Protein AF-A0A814UVE7-F1 (afdb_monomer)

pLDDT: mean 80.1, std 17.85, range [32.81, 98.0]

Solvent-accessible surface area (backbone atoms only — not comparable to full-atom values): 11957 Å² total; per-residue (Å²): 136,82,82,81,73,76,82,81,79,80,80,71,70,73,51,53,97,87,56,64,43,85,46,36,70,48,76,41,90,47,83,39,37,65,68,56,47,55,26,56,48,53,26,26,67,50,26,28,33,42,34,34,66,22,44,36,59,70,92,60,60,70,93,71,64,68,76,42,81,32,68,49,24,29,34,41,33,42,23,32,80,47,89,66,40,51,70,57,51,51,55,54,63,60,25,37,58,43,57,35,28,34,43,36,42,37,34,61,48,89,52,65,64,73,72,36,42,65,61,50,50,51,46,34,67,74,61,36,71,56,51,77,43,56,38,39,36,40,39,46,77,61,82,81,57,95,83,61,76,82,81,72,74,68,62,76,51,48,66,36,72,68,31,58,74,66,37,38,42,77,46,79,46,81,52,102,55,33,44,36,42,31,33,35,63,72,69,90,72,85,74,78,80,79,80,81,80,80,79,83,79,90,130

Mean predicted aligned error: 10.33 Å

Radius of gyration: 21.14 Å; Cα contacts (8 Å, |Δi|>4): 333; chains: 1; bounding box: 37×67×74 Å

Structure (mmCIF, N/CA/C/O backbone):
data_AF-A0A814UVE7-F1
#
_entry.id   AF-A0A814UVE7-F1
#
loop_
_atom_site.group_PDB
_atom_site.id
_atom_site.type_symbol
_atom_site.label_atom_id
_atom_site.label_alt_id
_atom_site.label_comp_id
_atom_site.label_asym_id
_atom_site.label_entity_id
_atom_site.label_seq_id
_atom_site.pdbx_PDB_ins_code
_atom_site.Cartn_x
_atom_site.Cartn_y
_atom_site.Cartn_z
_atom_site.occupancy
_atom_site.B_iso_or_equiv
_atom_site.auth_seq_id
_atom_site.auth_comp_id
_atom_site.auth_asym_id
_atom_site.auth_atom_id
_atom_site.pdbx_PDB_model_num
ATOM 1 N N . MET A 1 1 ? -15.591 36.180 -18.358 1.00 37.69 1 MET A N 1
ATOM 2 C CA . MET A 1 1 ? -16.479 35.931 -17.205 1.00 37.69 1 MET A CA 1
ATOM 3 C C . MET A 1 1 ? -15.821 34.829 -16.408 1.00 37.69 1 MET A C 1
ATOM 5 O O . MET A 1 1 ? -16.004 33.667 -16.730 1.00 37.69 1 MET A O 1
ATOM 9 N N . GLU A 1 2 ? -14.948 35.208 -15.481 1.00 40.56 2 GLU A N 1
ATOM 10 C CA . GLU A 1 2 ? -14.349 34.272 -14.531 1.00 40.56 2 GLU A CA 1
ATOM 11 C C . GLU A 1 2 ? -15.413 33.966 -13.477 1.00 40.56 2 GLU A C 1
ATOM 13 O O . GLU A 1 2 ? -15.909 34.871 -12.802 1.00 40.56 2 GLU A O 1
ATOM 18 N N . SER A 1 3 ? -15.845 32.709 -13.407 1.00 45.69 3 SER A N 1
ATOM 19 C CA . SER A 1 3 ? -16.664 32.225 -12.305 1.00 45.69 3 SER A CA 1
ATOM 20 C C . SER A 1 3 ? -15.791 32.213 -11.054 1.00 45.69 3 SER A C 1
ATOM 22 O O . SER A 1 3 ? -14.974 31.315 -10.863 1.00 45.69 3 SER A O 1
ATOM 24 N N . ASN A 1 4 ? -15.956 33.231 -10.211 1.00 45.19 4 ASN A N 1
ATOM 25 C CA . ASN A 1 4 ? -15.512 33.201 -8.823 1.00 45.19 4 ASN A CA 1
ATOM 26 C C . ASN A 1 4 ? -16.395 32.206 -8.060 1.00 45.19 4 ASN A C 1
ATOM 28 O O . ASN A 1 4 ? -17.280 32.611 -7.304 1.00 45.19 4 ASN A O 1
ATOM 32 N N . ASP A 1 5 ? -16.186 30.910 -8.286 1.00 48.69 5 ASP A N 1
ATOM 33 C CA . ASP A 1 5 ? -16.661 29.897 -7.354 1.00 48.69 5 ASP A CA 1
ATOM 34 C C . ASP A 1 5 ? -15.823 30.049 -6.087 1.00 48.69 5 ASP A C 1
ATOM 36 O O . ASP A 1 5 ? -14.651 29.681 -6.018 1.00 48.69 5 ASP A O 1
ATOM 40 N N . VAL A 1 6 ? -16.422 30.703 -5.094 1.00 48.44 6 VAL A N 1
ATOM 41 C CA . VAL A 1 6 ? -15.901 30.733 -3.734 1.00 48.44 6 VAL A CA 1
ATOM 42 C C . VAL A 1 6 ? -15.936 29.292 -3.246 1.00 48.44 6 VAL A C 1
ATOM 44 O O . VAL A 1 6 ? -17.010 28.755 -2.985 1.00 48.44 6 VAL A O 1
ATOM 47 N N . ASP A 1 7 ? -14.769 28.663 -3.167 1.00 54.75 7 ASP A N 1
ATOM 48 C CA . ASP A 1 7 ? -14.615 27.316 -2.629 1.00 54.75 7 ASP A CA 1
ATOM 49 C C . ASP A 1 7 ? -14.961 27.356 -1.130 1.00 54.75 7 ASP A C 1
ATOM 51 O O . ASP A 1 7 ? -14.166 27.784 -0.286 1.00 54.75 7 ASP A O 1
ATOM 55 N N . ILE A 1 8 ? -16.215 27.033 -0.797 1.00 55.66 8 ILE A N 1
ATOM 56 C CA . ILE A 1 8 ? -16.697 26.992 0.586 1.00 55.66 8 ILE A CA 1
ATOM 57 C C . ILE A 1 8 ? -16.114 25.732 1.221 1.00 55.66 8 ILE A C 1
ATOM 5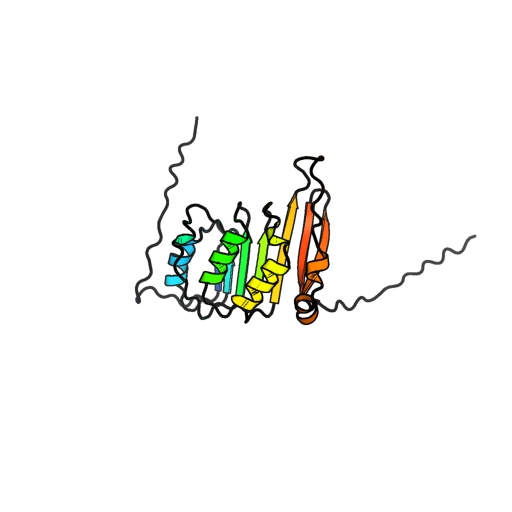9 O O . ILE A 1 8 ? -16.693 24.648 1.152 1.00 55.66 8 ILE A O 1
ATOM 63 N N . THR A 1 9 ? -14.962 25.882 1.867 1.00 56.94 9 THR A N 1
ATOM 64 C CA . THR A 1 9 ? -14.334 24.806 2.631 1.00 56.94 9 THR A CA 1
ATOM 65 C C . THR A 1 9 ? -15.084 24.600 3.948 1.00 56.94 9 THR A C 1
ATOM 67 O O . THR A 1 9 ? -14.976 25.372 4.903 1.00 56.94 9 THR A O 1
ATOM 70 N N . ILE A 1 10 ? -15.899 23.546 4.005 1.00 59.09 10 ILE A N 1
ATOM 71 C CA . ILE A 1 10 ? -16.562 23.117 5.240 1.00 59.09 10 ILE A CA 1
ATOM 72 C C . ILE A 1 10 ? -15.572 22.248 6.014 1.00 59.09 10 ILE A C 1
ATOM 74 O O . ILE A 1 10 ? -15.317 21.105 5.650 1.00 59.09 10 ILE A O 1
ATOM 78 N N . THR A 1 11 ? -15.019 22.777 7.104 1.00 66.12 11 THR A N 1
ATOM 79 C CA . THR A 1 11 ? -14.162 21.992 7.999 1.00 66.12 11 THR A CA 1
ATOM 80 C C . THR A 1 11 ? -15.013 21.098 8.896 1.00 66.12 11 THR A C 1
ATOM 82 O O . THR A 1 11 ? -15.910 21.559 9.607 1.00 66.12 11 THR A O 1
ATOM 85 N N . LEU A 1 12 ? -14.739 19.793 8.868 1.00 67.31 12 LEU A N 1
ATOM 86 C CA . LEU A 1 12 ? -15.393 18.841 9.760 1.00 67.31 12 LEU A CA 1
ATOM 87 C C . LEU A 1 12 ? -14.853 19.019 11.192 1.00 67.31 12 LEU A C 1
ATOM 89 O O . LEU A 1 12 ? -13.635 18.986 11.391 1.00 67.31 12 LEU A O 1
ATOM 93 N N . PRO A 1 13 ? -15.721 19.194 12.207 1.00 74.00 13 PRO A N 1
ATOM 94 C CA . PRO A 1 13 ? -15.275 19.232 13.593 1.00 74.00 13 PRO A CA 1
ATOM 95 C C . PRO A 1 13 ? -14.701 17.872 14.020 1.00 74.00 13 PRO A C 1
ATOM 97 O O . PRO A 1 13 ? -14.943 16.850 13.389 1.00 74.00 13 PRO A O 1
ATOM 100 N N . ILE A 1 14 ? -13.933 17.848 15.110 1.00 75.44 14 ILE A N 1
ATOM 101 C CA . ILE A 1 14 ? -13.440 16.597 15.703 1.00 75.44 14 ILE A CA 1
ATOM 102 C C . ILE A 1 14 ? -14.550 15.977 16.559 1.00 75.44 14 ILE A C 1
ATOM 104 O O . ILE A 1 14 ? -15.238 16.683 17.304 1.00 75.44 14 ILE A O 1
ATOM 108 N N . ALA A 1 15 ? -14.704 14.654 16.482 1.00 75.56 15 ALA A N 1
ATOM 109 C CA . ALA A 1 15 ? -15.707 13.923 17.240 1.00 75.56 15 ALA A CA 1
ATOM 110 C C . ALA A 1 15 ? -15.528 14.084 18.754 1.00 75.56 15 ALA A C 1
ATOM 112 O O . ALA A 1 15 ? -14.434 13.940 19.303 1.00 75.56 15 ALA A O 1
ATOM 113 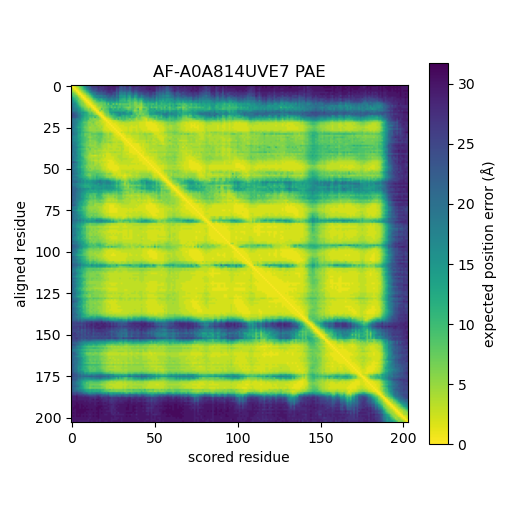N N . THR A 1 16 ? -16.641 14.295 19.453 1.00 73.56 16 THR A N 1
ATOM 114 C CA . THR A 1 16 ? -16.710 14.084 20.905 1.00 73.56 16 THR A CA 1
ATOM 115 C C . THR A 1 16 ? -17.085 12.630 21.206 1.00 73.56 16 THR A C 1
ATOM 117 O O . THR A 1 16 ? -17.664 11.946 20.362 1.00 73.56 16 THR A O 1
ATOM 120 N N . ASN A 1 17 ? -16.855 12.154 22.438 1.00 69.25 17 ASN A N 1
ATOM 121 C CA . ASN A 1 17 ? -17.169 10.772 22.856 1.00 69.25 17 ASN A CA 1
ATOM 122 C C . ASN A 1 17 ? -18.641 10.349 22.634 1.00 69.25 17 ASN A C 1
ATOM 124 O O . ASN A 1 17 ? -18.961 9.170 22.742 1.00 69.25 17 ASN A O 1
ATOM 128 N N . LYS A 1 18 ? -19.544 11.296 22.348 1.00 69.38 18 LYS A N 1
ATOM 129 C CA . LYS A 1 18 ? -20.970 11.057 22.076 1.00 69.38 18 LYS A CA 1
ATOM 130 C C . LYS A 1 18 ? -21.299 10.831 20.594 1.00 69.38 18 LYS A C 1
ATOM 132 O O . LYS A 1 18 ? -22.442 10.520 20.288 1.00 69.38 18 LYS A O 1
ATOM 137 N N . GLN A 1 19 ? -20.341 11.017 19.686 1.00 73.62 19 GLN A N 1
ATOM 138 C CA . GLN A 1 19 ? -20.558 10.994 18.230 1.00 73.62 19 GLN A CA 1
ATOM 139 C C . GLN A 1 19 ? -19.844 9.823 17.542 1.00 73.62 19 GLN A C 1
ATOM 141 O O . GLN A 1 19 ? -19.664 9.821 16.329 1.00 73.62 19 GLN A O 1
ATOM 146 N N . ILE A 1 20 ? -19.420 8.827 18.317 1.00 81.69 20 ILE A N 1
ATOM 147 C CA . ILE A 1 20 ? -18.727 7.653 17.798 1.00 81.69 20 ILE A CA 1
ATOM 148 C C . ILE A 1 20 ? -19.703 6.790 16.995 1.00 81.69 20 ILE A C 1
ATOM 150 O O . ILE A 1 20 ? -20.802 6.477 17.451 1.00 81.69 20 ILE A O 1
ATOM 154 N N . THR A 1 21 ? -19.270 6.377 15.810 1.00 81.31 21 THR A N 1
ATOM 155 C CA . THR A 1 21 ? -20.002 5.460 14.936 1.00 81.31 21 THR A CA 1
ATOM 156 C C . THR A 1 21 ? -19.412 4.050 15.010 1.00 81.31 21 THR A C 1
ATOM 158 O O . THR A 1 21 ? -18.247 3.863 15.364 1.00 81.31 21 THR A O 1
ATOM 161 N N . PHE A 1 22 ? -20.203 3.050 14.621 1.00 88.88 22 PHE A N 1
ATOM 162 C CA . PHE A 1 22 ? -19.776 1.649 14.490 1.00 88.88 22 PHE A CA 1
ATOM 163 C C . PHE A 1 22 ? -19.369 1.298 13.050 1.00 88.88 22 PHE A C 1
ATOM 165 O O . PHE A 1 22 ? -19.488 0.153 12.625 1.00 88.88 22 PHE A O 1
ATOM 172 N N . ILE A 1 23 ? -18.946 2.293 12.265 1.00 91.62 23 ILE A N 1
ATOM 173 C CA . ILE A 1 23 ? -18.537 2.074 10.877 1.00 91.62 23 ILE A CA 1
ATOM 174 C C . ILE A 1 23 ? -17.212 1.311 10.871 1.00 91.62 23 ILE A C 1
ATOM 176 O O . ILE A 1 23 ? -16.181 1.815 11.311 1.00 91.62 23 ILE A O 1
ATOM 180 N N . GLU A 1 24 ? -17.251 0.101 10.328 1.00 95.06 24 GLU A N 1
ATOM 181 C CA . GLU A 1 24 ? -16.075 -0.751 10.137 1.00 95.06 24 GLU A CA 1
ATOM 182 C C . GLU A 1 24 ? -15.504 -0.645 8.713 1.00 95.06 24 GLU A C 1
ATOM 184 O O . GLU A 1 24 ? -14.330 -0.939 8.481 1.00 95.06 24 GLU A O 1
ATOM 189 N N . HIS A 1 25 ? -16.322 -0.210 7.752 1.00 95.81 25 HIS A N 1
ATOM 190 C CA . HIS A 1 25 ? -15.981 -0.121 6.336 1.00 95.81 25 HIS A CA 1
ATOM 191 C C . HIS A 1 25 ? -16.360 1.257 5.800 1.00 95.81 25 HIS A C 1
ATOM 193 O O . HIS A 1 25 ? -17.539 1.607 5.786 1.00 95.81 25 HIS A O 1
ATOM 199 N N . LEU A 1 26 ? -15.373 2.014 5.327 1.00 93.56 26 LEU A N 1
ATOM 200 C CA . LEU A 1 26 ? -15.581 3.343 4.761 1.00 93.56 26 LEU A CA 1
ATOM 201 C C . LEU A 1 26 ? -14.985 3.420 3.357 1.00 93.56 26 LEU A C 1
ATOM 203 O O . LEU A 1 26 ? -13.821 3.080 3.137 1.00 93.56 26 LEU A O 1
ATOM 207 N N . ILE A 1 27 ? -15.799 3.881 2.413 1.00 94.00 27 ILE A N 1
ATOM 208 C CA . ILE A 1 27 ? -15.382 4.205 1.051 1.00 94.00 27 ILE A CA 1
ATOM 209 C C . ILE A 1 27 ? -15.653 5.690 0.853 1.00 94.00 27 ILE A C 1
ATOM 211 O O . ILE A 1 27 ? -16.778 6.141 1.052 1.00 94.00 27 ILE A O 1
ATOM 215 N N . ILE A 1 28 ? -14.619 6.426 0.468 1.00 90.94 28 ILE A N 1
ATOM 216 C CA . ILE A 1 28 ? -14.683 7.852 0.178 1.00 90.94 28 ILE A CA 1
ATOM 217 C C . ILE A 1 28 ? -14.518 8.009 -1.332 1.00 90.94 28 ILE A C 1
ATOM 219 O O . ILE A 1 28 ? -13.429 7.801 -1.877 1.00 90.94 28 ILE A O 1
ATOM 223 N N . ASP A 1 29 ? -15.634 8.317 -1.994 1.00 89.44 29 ASP A N 1
ATOM 224 C CA . ASP A 1 29 ? -15.746 8.512 -3.445 1.00 89.44 29 ASP A CA 1
ATOM 225 C C . ASP A 1 29 ? -15.762 9.996 -3.828 1.00 89.44 29 ASP A C 1
ATOM 227 O O . ASP A 1 29 ? -16.599 10.479 -4.583 1.00 89.44 29 ASP A O 1
ATOM 231 N N . HIS A 1 30 ? -14.863 10.754 -3.215 1.00 84.12 30 HIS A N 1
ATOM 232 C CA . HIS A 1 30 ? -14.589 12.139 -3.562 1.00 84.12 30 HIS A CA 1
ATOM 233 C C . HIS A 1 30 ? -13.112 12.437 -3.276 1.00 84.12 30 HIS A C 1
ATOM 235 O O . HIS A 1 30 ? -12.482 11.697 -2.508 1.00 84.12 30 HIS A O 1
ATOM 241 N N . PRO A 1 31 ? -12.539 13.508 -3.856 1.00 84.06 31 PRO A N 1
ATOM 242 C CA . PRO A 1 31 ? -11.255 14.032 -3.411 1.00 84.06 31 PRO A CA 1
ATOM 243 C C . PRO A 1 31 ? -11.282 14.247 -1.898 1.00 84.06 31 PRO A C 1
ATOM 245 O O . PRO A 1 31 ? -12.175 14.917 -1.393 1.00 84.06 31 PRO A O 1
ATOM 248 N N . CYS A 1 32 ? -10.365 13.612 -1.179 1.00 84.75 32 CYS A N 1
ATOM 249 C CA . CYS A 1 32 ? -10.242 13.725 0.268 1.00 84.75 32 CYS A CA 1
ATOM 250 C C . CYS A 1 32 ? -8.836 14.208 0.583 1.00 84.75 32 CYS A C 1
ATOM 252 O O . CYS A 1 32 ? -7.854 13.586 0.155 1.00 84.75 32 CYS A O 1
ATOM 254 N N . ALA A 1 33 ? -8.739 15.306 1.319 1.00 83.00 33 ALA A N 1
ATOM 255 C CA . ALA A 1 33 ? -7.459 15.775 1.818 1.00 83.00 33 ALA A CA 1
ATOM 256 C C . ALA A 1 33 ? -7.054 14.985 3.077 1.00 83.00 33 ALA A C 1
ATOM 258 O O . ALA A 1 33 ? -7.887 14.402 3.781 1.00 83.00 33 ALA A O 1
ATOM 259 N N . ILE A 1 34 ? -5.748 14.901 3.352 1.00 79.69 34 ILE A N 1
ATOM 260 C CA . ILE A 1 34 ? -5.238 14.134 4.504 1.00 79.69 34 ILE A CA 1
ATOM 261 C C . ILE A 1 34 ? -5.743 14.720 5.834 1.00 79.69 34 ILE A C 1
ATOM 263 O O . ILE A 1 34 ? -5.954 13.972 6.785 1.00 79.69 34 ILE A O 1
ATOM 267 N N . ASP A 1 35 ? -5.950 16.033 5.926 1.00 77.06 35 ASP A N 1
ATOM 268 C CA . ASP A 1 35 ? -6.498 16.702 7.111 1.00 77.06 35 ASP A CA 1
ATOM 269 C C . ASP A 1 35 ? -7.962 16.308 7.384 1.00 77.06 35 ASP A C 1
ATOM 271 O O . ASP A 1 35 ? -8.319 16.016 8.528 1.00 77.06 35 ASP A O 1
ATOM 275 N N . GLU A 1 36 ? -8.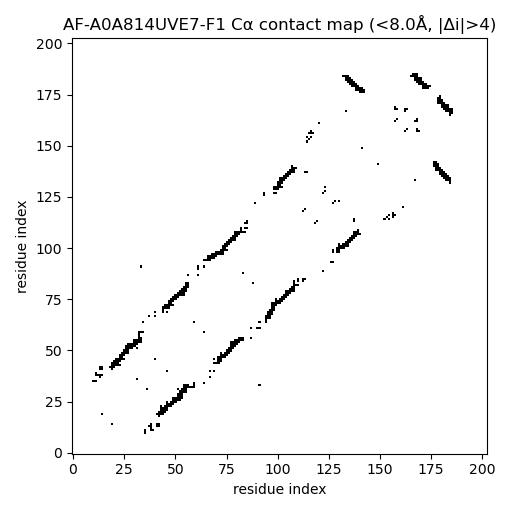787 16.182 6.345 1.00 80.50 36 GLU A N 1
ATOM 276 C CA . GLU A 1 36 ? -10.169 15.687 6.451 1.00 80.50 36 GLU A CA 1
ATOM 277 C C . GLU A 1 36 ? -10.225 14.254 6.994 1.00 80.50 36 GLU A C 1
ATOM 279 O O . GLU A 1 36 ? -11.136 13.898 7.753 1.00 80.50 36 GLU A O 1
ATOM 284 N N . LEU A 1 37 ? -9.211 13.436 6.687 1.00 80.75 37 LEU A N 1
ATOM 285 C CA . LEU A 1 37 ? -9.120 12.089 7.235 1.00 80.75 37 LEU A CA 1
ATOM 286 C C . LEU A 1 37 ? -9.029 12.091 8.765 1.00 80.75 37 LEU A C 1
ATOM 288 O O . LEU A 1 37 ? -9.618 11.223 9.414 1.00 80.75 37 LEU A O 1
ATOM 292 N N . PHE A 1 38 ? -8.328 13.053 9.367 1.00 78.25 38 PHE A N 1
ATOM 293 C CA . PHE A 1 38 ? -8.259 13.153 10.828 1.00 78.25 38 PHE A CA 1
ATOM 294 C C . PHE A 1 38 ? -9.639 13.340 11.444 1.00 78.25 38 PHE A C 1
ATOM 296 O O . PHE A 1 38 ? -9.974 12.681 12.431 1.00 78.25 38 PHE A O 1
ATOM 303 N N . ALA A 1 39 ? -10.447 14.217 10.849 1.00 80.44 39 ALA A N 1
ATOM 304 C CA . ALA A 1 39 ? -11.805 14.433 11.312 1.00 80.44 39 ALA A CA 1
ATOM 305 C C . ALA A 1 39 ? -12.622 13.144 11.159 1.00 80.44 39 ALA A C 1
ATOM 307 O O . ALA A 1 39 ? -13.154 12.643 12.149 1.00 80.44 39 ALA A O 1
ATOM 308 N N . LEU A 1 40 ? -12.634 12.533 9.971 1.00 83.25 40 LEU A N 1
ATOM 309 C CA . LEU A 1 40 ? -13.420 11.324 9.685 1.00 83.25 40 LEU A CA 1
ATOM 310 C C . LEU A 1 40 ? -13.054 10.133 10.582 1.00 83.25 40 LEU A C 1
ATOM 312 O O . LEU A 1 40 ? -13.928 9.419 11.085 1.00 83.25 40 LEU A O 1
ATOM 316 N N . THR A 1 41 ? -11.763 9.933 10.826 1.00 81.94 41 THR A N 1
ATOM 317 C CA . THR A 1 41 ? -11.269 8.830 11.664 1.00 81.94 41 THR A CA 1
ATOM 318 C C . THR A 1 41 ? -11.593 9.026 13.138 1.00 81.94 41 THR A C 1
ATOM 320 O O . THR A 1 41 ? -11.814 8.042 13.844 1.00 81.94 41 THR A O 1
ATOM 323 N N . SER A 1 42 ? -11.735 10.274 13.600 1.00 83.38 42 SER A N 1
ATOM 324 C CA . SER A 1 42 ? -12.186 10.556 14.968 1.00 83.38 42 SER A CA 1
ATOM 325 C C . SER A 1 42 ? -13.615 10.059 15.240 1.00 83.38 42 SER A C 1
ATOM 327 O O . SER A 1 42 ? -13.917 9.640 16.357 1.00 83.38 42 SER A O 1
ATOM 329 N N . TYR A 1 43 ? -14.475 10.019 14.213 1.00 85.50 43 TYR A N 1
ATOM 330 C CA . TYR A 1 43 ? -15.845 9.496 14.302 1.00 85.50 43 TYR A CA 1
ATOM 331 C C . TYR A 1 43 ? -15.936 7.972 14.127 1.00 85.50 43 TYR A C 1
ATOM 333 O O . TYR A 1 43 ? -16.980 7.384 14.420 1.00 85.50 43 TYR A O 1
ATOM 341 N N . THR A 1 44 ? -14.880 7.316 13.638 1.00 89.88 44 THR A N 1
ATOM 342 C CA . THR A 1 44 ? -14.913 5.917 13.166 1.00 89.88 44 THR A CA 1
ATOM 343 C C . THR A 1 44 ? -13.823 5.046 13.825 1.00 89.88 44 THR A C 1
ATOM 345 O O . THR A 1 44 ? -12.998 4.438 13.148 1.00 89.88 44 THR A O 1
ATOM 348 N N . PRO A 1 45 ? -13.789 4.910 15.165 1.00 87.62 45 PRO A N 1
ATOM 349 C CA . PRO A 1 45 ? -12.722 4.177 15.863 1.00 87.62 45 PRO A CA 1
ATOM 350 C C . PRO A 1 45 ? -12.710 2.660 15.590 1.00 87.62 45 PRO A C 1
ATOM 352 O O . PRO A 1 45 ? -11.703 1.990 15.835 1.00 87.62 45 PRO A O 1
ATOM 355 N N . TYR A 1 46 ? -13.812 2.101 15.085 1.00 90.75 46 TYR A N 1
ATOM 356 C CA . TYR A 1 46 ? -13.930 0.688 14.708 1.00 90.75 46 TYR A CA 1
ATOM 357 C C . TYR A 1 46 ? -13.552 0.418 13.249 1.00 90.75 46 TYR A C 1
ATOM 359 O O . TYR A 1 46 ? -13.714 -0.702 12.773 1.00 90.75 46 TYR A O 1
ATOM 367 N N . LEU A 1 47 ? -13.025 1.420 12.538 1.00 93.88 47 LEU A N 1
ATOM 368 C CA . LEU A 1 47 ? -12.719 1.297 11.124 1.00 93.88 47 LEU A CA 1
ATOM 369 C C . LEU A 1 47 ? -11.672 0.208 10.868 1.00 93.88 47 LEU A C 1
ATOM 371 O O . LEU A 1 47 ? -10.527 0.293 11.314 1.00 93.88 47 LEU A O 1
ATOM 375 N N . CYS A 1 48 ? -12.081 -0.803 10.110 1.00 95.88 48 CYS A N 1
ATOM 376 C CA . CYS A 1 48 ? -11.274 -1.948 9.711 1.00 95.88 48 CYS A CA 1
ATOM 377 C C . CYS A 1 48 ? -10.809 -1.841 8.259 1.00 95.88 48 CYS A C 1
ATOM 379 O O . CYS A 1 48 ? -9.717 -2.314 7.918 1.00 95.88 48 CYS A O 1
ATOM 381 N N . ARG A 1 49 ? -11.635 -1.234 7.400 1.00 96.69 49 ARG A N 1
ATOM 382 C CA . ARG A 1 49 ? -11.367 -1.062 5.971 1.00 96.69 49 ARG A CA 1
ATOM 383 C C . ARG A 1 49 ? -11.628 0.366 5.531 1.00 96.69 49 ARG A C 1
ATOM 385 O O . ARG A 1 49 ? -12.722 0.884 5.737 1.00 96.69 49 ARG A O 1
ATOM 392 N N . LEU A 1 50 ? -10.648 0.950 4.858 1.00 94.62 50 LEU A N 1
ATOM 393 C CA . LEU A 1 50 ? -10.727 2.299 4.322 1.00 94.62 50 LEU A CA 1
ATOM 394 C C . LEU A 1 50 ? -10.329 2.297 2.851 1.00 94.62 50 LEU A C 1
ATOM 396 O O . LEU A 1 50 ? -9.298 1.735 2.476 1.00 94.62 50 LEU A O 1
ATOM 400 N N . LYS A 1 51 ? -11.148 2.929 2.017 1.00 95.31 51 LYS A N 1
ATOM 401 C CA . LYS A 1 51 ? -10.868 3.112 0.598 1.00 95.31 51 LYS A CA 1
ATOM 402 C C . LYS A 1 51 ? -11.023 4.574 0.211 1.00 95.31 51 LYS A C 1
ATOM 404 O O . LYS A 1 51 ? -12.105 5.129 0.374 1.00 95.31 51 LYS A O 1
ATOM 409 N N . PHE A 1 52 ? -9.977 5.146 -0.368 1.00 91.94 52 PHE A N 1
ATOM 410 C CA . PHE A 1 52 ? -10.011 6.446 -1.026 1.00 91.94 52 PHE A CA 1
ATOM 411 C C . PHE A 1 52 ? -9.986 6.250 -2.527 1.00 91.94 52 PHE A C 1
AT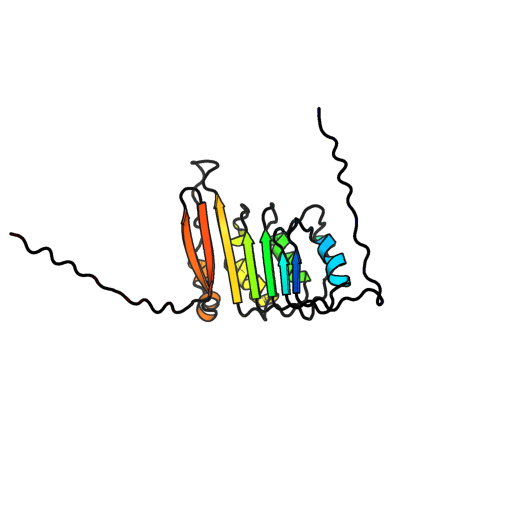OM 413 O O . PHE A 1 52 ? -9.065 5.627 -3.065 1.00 91.94 52 PHE A O 1
ATOM 420 N N . LEU A 1 53 ? -10.980 6.807 -3.204 1.00 88.00 53 LEU A N 1
ATOM 421 C CA . LEU A 1 53 ? -10.969 6.867 -4.658 1.00 88.00 53 LEU A CA 1
ATOM 422 C C . LEU A 1 53 ? -10.182 8.066 -5.177 1.00 88.00 53 LEU A C 1
ATOM 424 O O . LEU A 1 53 ? -9.758 8.017 -6.319 1.00 88.00 53 LEU A O 1
ATOM 428 N N . SER A 1 54 ? -9.909 9.077 -4.351 1.00 86.94 54 SER A N 1
ATOM 429 C CA . SER A 1 54 ? -8.983 10.158 -4.691 1.00 86.94 54 SER A CA 1
ATOM 430 C C . SER A 1 54 ? -8.404 10.781 -3.420 1.00 86.94 54 SER A C 1
ATOM 432 O O . SER A 1 54 ? -9.051 11.614 -2.791 1.00 86.94 54 SER A O 1
ATOM 434 N N . LEU A 1 55 ? -7.190 10.394 -3.030 1.00 85.94 55 LEU A N 1
ATOM 435 C CA . LEU A 1 55 ? -6.472 11.048 -1.931 1.00 85.94 55 LEU A CA 1
ATOM 436 C C . LEU A 1 55 ? -5.613 12.192 -2.483 1.00 85.94 55 LEU A C 1
ATOM 438 O O . LEU A 1 55 ? -4.918 12.013 -3.485 1.00 85.94 55 LEU A O 1
ATOM 442 N N . THR A 1 56 ? -5.648 13.349 -1.824 1.00 81.88 56 THR A N 1
ATOM 443 C CA . THR A 1 56 ? -4.852 14.521 -2.203 1.00 81.88 56 THR A CA 1
ATOM 444 C C . THR A 1 56 ? -4.063 15.076 -1.018 1.00 81.88 56 THR A C 1
ATOM 446 O O . THR A 1 56 ? -4.474 14.968 0.136 1.00 81.88 56 THR A O 1
ATOM 449 N N . ASP A 1 57 ? -2.905 15.662 -1.305 1.00 75.44 57 ASP A N 1
ATOM 450 C CA . ASP A 1 57 ? -2.045 16.373 -0.355 1.00 75.44 57 ASP A CA 1
ATOM 451 C C . ASP A 1 57 ? -2.312 17.887 -0.317 1.00 75.44 57 ASP A C 1
ATOM 453 O O . ASP A 1 57 ? -1.601 18.622 0.374 1.00 75.44 57 ASP A O 1
ATOM 457 N N . ARG A 1 58 ? -3.343 18.369 -1.031 1.00 71.88 58 ARG A N 1
ATOM 458 C CA . ARG A 1 58 ? -3.757 19.780 -1.015 1.00 71.88 58 ARG A CA 1
ATOM 459 C C . ARG A 1 58 ? -3.864 20.294 0.422 1.00 71.88 58 ARG A C 1
ATOM 461 O O . ARG A 1 58 ? -4.553 19.705 1.246 1.00 71.88 58 ARG A O 1
ATOM 468 N N . ASN A 1 59 ? -3.201 21.420 0.690 1.00 63.50 59 ASN A N 1
ATOM 469 C CA . ASN A 1 59 ? -3.213 22.147 1.967 1.00 63.50 59 ASN A CA 1
ATOM 470 C C . ASN A 1 59 ? -2.573 21.424 3.169 1.00 63.50 59 ASN A C 1
ATOM 472 O O . ASN A 1 59 ? -2.651 21.919 4.296 1.00 63.50 59 ASN A O 1
ATOM 476 N N . VAL A 1 60 ? -1.885 20.298 2.963 1.00 66.69 60 VAL A N 1
ATOM 477 C CA . VAL A 1 60 ? -1.285 19.535 4.064 1.00 66.69 60 VAL A CA 1
ATOM 478 C C . VAL A 1 60 ? 0.123 20.048 4.360 1.00 66.69 60 VAL A C 1
ATOM 480 O O . VAL A 1 60 ? 1.061 19.836 3.594 1.00 66.69 60 VAL A O 1
ATOM 483 N N . ASN A 1 61 ? 0.317 20.662 5.530 1.00 71.31 61 ASN A N 1
ATOM 484 C CA . ASN A 1 61 ? 1.662 20.823 6.079 1.00 71.31 61 ASN A CA 1
ATOM 485 C C . ASN A 1 61 ? 2.093 19.496 6.713 1.00 71.31 61 ASN A C 1
ATOM 487 O O . ASN A 1 61 ? 1.778 19.208 7.868 1.00 71.31 61 ASN A O 1
ATOM 491 N N . ILE A 1 62 ? 2.805 18.688 5.932 1.00 67.38 62 ILE A N 1
ATOM 492 C CA . ILE A 1 62 ? 3.186 17.313 6.278 1.00 67.38 62 ILE A CA 1
ATOM 493 C C . ILE A 1 62 ? 3.991 17.241 7.584 1.00 67.38 62 ILE A C 1
ATOM 495 O O . ILE A 1 62 ? 3.851 16.285 8.346 1.00 67.38 62 ILE A O 1
ATOM 499 N N . ASN A 1 63 ? 4.753 18.290 7.904 1.00 68.50 63 ASN A N 1
ATOM 500 C CA . ASN A 1 63 ? 5.520 18.379 9.150 1.00 68.50 63 ASN A CA 1
ATOM 501 C C . ASN A 1 63 ? 4.631 18.466 10.403 1.00 68.50 63 ASN A C 1
ATOM 503 O O . ASN A 1 63 ? 5.098 18.207 11.509 1.00 68.50 63 ASN A O 1
ATOM 507 N N . ASN A 1 64 ? 3.350 18.805 10.234 1.00 71.50 64 ASN A N 1
ATOM 508 C CA . ASN A 1 64 ? 2.377 18.965 11.313 1.00 71.50 64 ASN A CA 1
ATOM 509 C C . ASN A 1 64 ? 1.327 17.843 11.345 1.00 71.50 64 ASN A C 1
ATOM 511 O O . ASN A 1 64 ? 0.382 17.912 12.139 1.00 71.50 64 ASN A O 1
ATOM 515 N N . VAL A 1 65 ? 1.467 16.819 10.498 1.00 71.31 65 VAL A N 1
ATOM 516 C CA . VAL A 1 65 ? 0.560 15.666 10.465 1.00 71.31 65 VAL A CA 1
ATOM 517 C C . VAL A 1 65 ? 0.731 14.894 11.769 1.00 71.31 65 VAL A C 1
ATOM 519 O O . VAL A 1 65 ? 1.766 14.284 12.032 1.00 71.31 65 VAL A O 1
ATOM 522 N N . LYS A 1 66 ? -0.289 14.961 12.627 1.00 76.06 66 LYS A N 1
ATOM 523 C CA . LYS A 1 66 ? -0.308 14.217 13.887 1.00 76.06 66 LYS A CA 1
ATOM 524 C C . LYS A 1 66 ? -0.474 12.716 13.598 1.00 76.06 66 LYS A C 1
ATOM 526 O O . LYS A 1 66 ? -1.030 12.347 12.570 1.00 76.06 66 LYS A O 1
ATOM 531 N N . PRO A 1 67 ? -0.049 11.818 14.493 1.00 82.56 67 PRO A N 1
ATOM 532 C CA . PRO A 1 67 ? -0.383 10.406 14.347 1.00 82.56 67 PRO A CA 1
ATOM 533 C C . PRO A 1 67 ? -1.904 10.190 14.402 1.00 82.56 67 PRO A C 1
ATOM 535 O O . PRO A 1 67 ? -2.569 10.680 15.318 1.00 82.56 67 PRO A O 1
ATOM 538 N N . ILE A 1 68 ? -2.446 9.430 13.449 1.0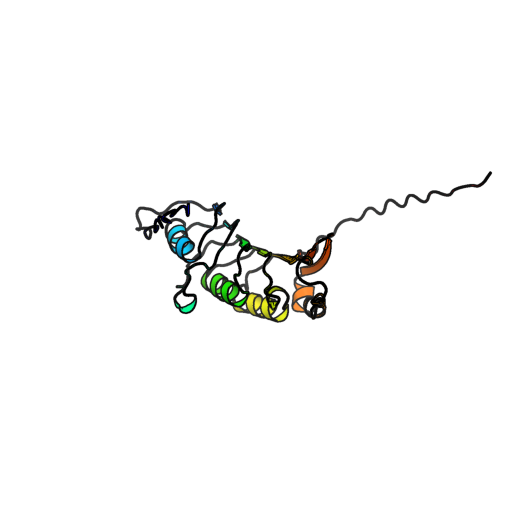0 82.94 68 ILE A N 1
ATOM 539 C CA . ILE A 1 68 ? -3.828 8.941 13.456 1.00 82.94 68 ILE A CA 1
ATOM 540 C C . ILE A 1 68 ? -3.809 7.545 14.069 1.00 82.94 68 ILE A C 1
ATOM 542 O O . ILE A 1 68 ? -3.031 6.687 13.668 1.00 82.94 68 ILE A O 1
ATOM 546 N N . ILE A 1 69 ? -4.657 7.296 15.063 1.00 83.38 69 ILE A N 1
ATOM 547 C CA . ILE A 1 69 ? -4.707 5.998 15.738 1.00 83.38 69 ILE A CA 1
ATOM 548 C C . ILE A 1 69 ? -5.842 5.169 15.134 1.00 83.38 69 ILE A C 1
ATOM 550 O O . ILE A 1 69 ? -6.977 5.225 15.601 1.00 83.38 69 ILE A O 1
ATOM 554 N N . LEU A 1 70 ? -5.525 4.363 14.119 1.00 87.75 70 LEU A N 1
ATOM 555 C CA . LEU A 1 70 ? -6.466 3.442 13.474 1.00 87.75 70 LEU A CA 1
ATOM 556 C C . LEU A 1 70 ? -6.172 1.990 13.856 1.00 87.75 70 LEU A C 1
ATOM 558 O O . LEU A 1 70 ? -5.758 1.170 13.037 1.00 87.75 70 LEU A O 1
ATOM 562 N N . ARG A 1 71 ? -6.395 1.659 15.134 1.00 88.75 71 ARG A N 1
ATOM 563 C CA . ARG A 1 71 ? -5.976 0.370 15.730 1.00 88.75 71 ARG A CA 1
ATOM 564 C C . ARG A 1 71 ? -6.540 -0.859 15.021 1.00 88.75 71 ARG A C 1
ATOM 566 O O . ARG A 1 71 ? -5.885 -1.899 15.014 1.00 88.75 71 ARG A O 1
ATOM 573 N N . ASN A 1 72 ? -7.745 -0.732 14.473 1.00 92.56 72 ASN A N 1
ATOM 574 C CA . ASN A 1 72 ? -8.472 -1.824 13.836 1.00 92.56 72 ASN A CA 1
ATOM 575 C C . ASN A 1 72 ? -8.278 -1.852 12.315 1.00 92.56 72 ASN A C 1
ATOM 577 O O . ASN A 1 72 ? -8.652 -2.836 11.676 1.00 92.56 72 ASN A O 1
ATOM 581 N N . LEU A 1 73 ? -7.665 -0.815 11.729 1.00 95.38 73 LEU A N 1
ATOM 582 C CA . LEU A 1 73 ? -7.494 -0.732 10.287 1.00 95.38 73 LEU A CA 1
ATOM 583 C C . LEU A 1 73 ? -6.525 -1.817 9.825 1.00 95.38 73 LEU A C 1
ATOM 585 O O . LEU A 1 73 ? -5.355 -1.858 10.205 1.00 95.38 73 LEU A O 1
ATOM 589 N N . THR A 1 74 ? -7.046 -2.701 8.985 1.00 97.44 74 THR A N 1
ATOM 590 C CA . THR A 1 74 ? -6.311 -3.830 8.409 1.00 97.44 74 THR A CA 1
ATOM 591 C C . THR A 1 74 ? -6.251 -3.750 6.893 1.00 97.44 74 THR A C 1
ATOM 593 O O . THR A 1 74 ? -5.351 -4.343 6.305 1.00 97.44 74 THR A O 1
ATOM 596 N N . HIS A 1 75 ? -7.172 -3.019 6.258 1.00 98.00 75 HIS A N 1
ATOM 597 C CA . HIS A 1 75 ? -7.232 -2.872 4.808 1.00 98.00 75 HIS A CA 1
ATOM 598 C C . HIS A 1 75 ? -7.290 -1.400 4.421 1.00 98.00 75 HIS A C 1
ATOM 600 O O . HIS A 1 75 ? -8.191 -0.677 4.852 1.00 98.00 75 HIS A O 1
ATOM 606 N N . LEU A 1 76 ? -6.371 -0.993 3.557 1.00 96.62 76 LEU A N 1
ATOM 607 C CA . LEU A 1 76 ? -6.305 0.351 3.015 1.00 96.62 76 LEU A CA 1
ATOM 608 C C . LEU A 1 76 ? -6.162 0.272 1.502 1.00 96.62 76 LEU A C 1
ATOM 610 O O . LEU A 1 76 ? -5.283 -0.417 0.991 1.00 96.62 76 LEU A O 1
ATOM 614 N N . SER A 1 77 ? -7.037 0.972 0.792 1.00 97.06 77 SER A N 1
ATOM 615 C CA . SER A 1 77 ? -6.957 1.131 -0.655 1.00 97.06 77 SER A CA 1
ATOM 616 C C . SER A 1 77 ? -6.950 2.613 -0.989 1.00 97.06 77 SER A C 1
ATOM 618 O O . SER A 1 77 ? -7.809 3.357 -0.521 1.00 97.06 77 SER A O 1
ATOM 620 N N . ILE A 1 78 ? -5.961 3.054 -1.754 1.00 95.00 78 ILE A N 1
ATOM 621 C CA . ILE A 1 78 ? -5.758 4.458 -2.094 1.00 95.00 78 ILE A CA 1
ATOM 622 C C . ILE A 1 78 ? -5.585 4.564 -3.599 1.00 95.00 78 ILE A C 1
ATOM 624 O O . ILE A 1 78 ? -4.813 3.821 -4.208 1.00 95.00 78 ILE A O 1
ATOM 628 N N . ARG A 1 79 ? -6.278 5.529 -4.190 1.00 93.44 79 ARG A N 1
ATOM 629 C CA . ARG A 1 79 ? -5.959 6.036 -5.518 1.00 93.44 79 ARG A CA 1
ATOM 630 C C . ARG A 1 79 ? -5.447 7.463 -5.407 1.00 93.44 79 ARG A C 1
ATOM 632 O O . ARG A 1 79 ? -6.096 8.306 -4.787 1.00 93.44 79 ARG A O 1
ATOM 639 N N . ILE A 1 80 ? -4.281 7.704 -5.989 1.00 89.06 80 ILE A N 1
ATOM 640 C CA . ILE A 1 80 ? -3.625 9.006 -6.041 1.00 89.06 80 ILE A CA 1
ATOM 641 C C . ILE A 1 80 ? -3.722 9.508 -7.481 1.00 89.06 80 ILE A C 1
ATOM 643 O O . ILE A 1 80 ? -3.121 8.938 -8.392 1.00 89.06 80 ILE A O 1
ATOM 647 N N . TYR A 1 81 ? -4.506 10.566 -7.674 1.00 81.75 81 TYR A N 1
ATOM 648 C CA . TYR A 1 81 ? -4.680 11.231 -8.971 1.00 81.75 81 TYR A CA 1
ATOM 649 C C . TYR A 1 81 ? -3.978 12.595 -9.046 1.00 81.75 81 TYR A C 1
ATOM 651 O O . TYR A 1 81 ? -3.934 13.200 -10.110 1.00 81.75 81 TYR A O 1
ATOM 659 N N . THR A 1 82 ? -3.450 13.099 -7.928 1.00 78.38 82 THR A N 1
ATOM 660 C CA . THR A 1 82 ? -2.759 14.398 -7.836 1.00 78.38 82 THR A CA 1
ATOM 661 C C . THR A 1 82 ? -1.281 14.203 -7.521 1.00 78.38 82 THR A C 1
ATOM 663 O O . THR A 1 82 ? -0.891 13.105 -7.164 1.00 78.38 82 THR A O 1
ATOM 666 N N . THR A 1 83 ? -0.473 15.263 -7.574 1.00 80.12 83 THR A N 1
ATOM 667 C CA . THR A 1 83 ? 1.003 15.289 -7.451 1.00 80.12 83 THR A CA 1
ATOM 668 C C . THR A 1 83 ? 1.598 14.861 -6.091 1.00 80.12 83 THR A C 1
ATOM 670 O O . THR A 1 83 ? 2.647 15.366 -5.695 1.00 80.12 83 THR A O 1
ATOM 673 N N . MET A 1 84 ? 0.967 13.944 -5.353 1.00 87.50 84 MET A N 1
ATOM 674 C CA . MET A 1 84 ? 1.474 13.461 -4.069 1.00 87.50 84 MET A CA 1
ATOM 675 C C . MET A 1 84 ? 2.741 12.626 -4.279 1.00 87.50 84 MET A C 1
ATOM 677 O O . MET A 1 84 ? 2.679 11.490 -4.758 1.00 87.50 84 MET A O 1
ATOM 681 N N . SER A 1 85 ? 3.885 13.174 -3.870 1.00 89.94 85 SER A N 1
ATOM 682 C CA . SER A 1 85 ? 5.167 12.469 -3.947 1.00 89.94 85 SER A CA 1
ATOM 683 C C . SER A 1 85 ? 5.222 11.266 -3.000 1.00 89.94 85 SER A C 1
ATOM 685 O O . SER A 1 85 ? 4.497 11.194 -2.000 1.00 89.94 85 SER A O 1
ATOM 687 N N . PHE A 1 86 ? 6.117 10.324 -3.287 1.00 92.12 86 PHE A N 1
ATOM 688 C CA . PHE A 1 86 ? 6.345 9.136 -2.473 1.00 92.12 86 PHE A CA 1
ATOM 689 C C . PHE A 1 86 ? 6.710 9.503 -1.031 1.00 92.12 86 PHE A C 1
ATOM 691 O O . PHE A 1 86 ? 6.195 8.903 -0.091 1.00 92.12 86 PHE A O 1
ATOM 698 N N . ASN A 1 87 ? 7.518 10.550 -0.833 1.00 91.44 87 ASN A N 1
ATOM 699 C CA . ASN A 1 87 ? 7.879 11.037 0.501 1.00 91.44 87 ASN A CA 1
ATOM 700 C C . ASN A 1 87 ? 6.650 11.496 1.303 1.00 91.44 87 ASN A C 1
ATOM 702 O O . ASN A 1 87 ? 6.542 11.196 2.495 1.00 91.44 87 ASN A O 1
ATOM 706 N N . VAL A 1 88 ? 5.704 12.190 0.657 1.00 89.81 88 VAL A N 1
ATOM 707 C CA . VAL A 1 88 ? 4.441 12.593 1.298 1.00 89.81 88 VAL A CA 1
ATOM 708 C C . VAL A 1 88 ? 3.632 11.362 1.689 1.00 89.81 88 VAL A C 1
ATOM 710 O O . VAL A 1 88 ? 3.203 11.241 2.840 1.00 89.81 88 VAL A O 1
ATOM 713 N N . PHE A 1 89 ? 3.467 10.425 0.753 1.00 92.00 89 PHE A N 1
ATOM 714 C CA . PHE A 1 89 ? 2.759 9.171 0.992 1.00 92.00 89 PHE A CA 1
ATOM 715 C C . PHE A 1 89 ? 3.392 8.363 2.134 1.00 92.00 89 PHE A C 1
ATOM 717 O O . PHE A 1 89 ? 2.684 7.882 3.020 1.00 92.00 89 PHE A O 1
ATOM 724 N N . GLN A 1 90 ? 4.721 8.266 2.167 1.00 93.06 90 GLN A N 1
ATOM 725 C CA . GLN A 1 90 ? 5.472 7.582 3.214 1.00 93.06 90 GLN A CA 1
ATOM 726 C C . GLN A 1 90 ? 5.205 8.198 4.592 1.00 93.06 90 GLN A C 1
ATOM 728 O O . GLN A 1 90 ? 5.004 7.465 5.566 1.00 93.06 90 GLN A O 1
ATOM 733 N N . ILE A 1 91 ? 5.174 9.527 4.703 1.00 90.44 91 ILE A N 1
ATOM 734 C CA . ILE A 1 91 ? 4.866 10.194 5.975 1.00 90.44 91 ILE A CA 1
ATOM 735 C C . ILE A 1 91 ? 3.411 9.938 6.371 1.00 90.44 91 ILE A C 1
ATOM 737 O O . ILE A 1 91 ? 3.134 9.597 7.523 1.00 90.44 91 ILE A O 1
ATOM 741 N N . PHE A 1 92 ? 2.487 10.039 5.416 1.00 89.00 92 PHE A N 1
ATOM 742 C CA . PHE A 1 92 ? 1.074 9.744 5.630 1.00 89.00 92 PHE A CA 1
ATOM 743 C C . PHE A 1 92 ? 0.859 8.322 6.166 1.00 89.00 92 PHE A C 1
ATOM 745 O O . PHE A 1 92 ? 0.296 8.147 7.249 1.00 89.00 92 PHE A O 1
ATOM 752 N N . ILE A 1 93 ? 1.355 7.307 5.455 1.00 91.75 93 ILE A N 1
ATOM 753 C CA . ILE A 1 93 ? 1.134 5.905 5.817 1.00 91.75 93 ILE A CA 1
ATOM 754 C C . ILE A 1 93 ? 1.814 5.556 7.148 1.00 91.75 93 ILE A C 1
ATOM 756 O O . ILE A 1 93 ? 1.242 4.834 7.966 1.00 91.75 93 ILE A O 1
ATOM 760 N N . SER A 1 94 ? 2.988 6.141 7.418 1.00 91.31 94 SER A N 1
ATOM 761 C CA . SER A 1 94 ? 3.709 5.970 8.687 1.00 91.31 94 SER A CA 1
ATOM 762 C C . SER A 1 94 ? 2.929 6.503 9.889 1.00 91.31 94 SER A C 1
ATOM 764 O O . SER A 1 94 ? 3.132 6.028 11.008 1.00 91.31 94 SER A O 1
ATOM 766 N N . ASN A 1 95 ? 2.042 7.478 9.674 1.00 88.88 95 ASN A N 1
ATOM 767 C CA . ASN A 1 95 ? 1.260 8.114 10.728 1.00 88.88 95 ASN A CA 1
ATOM 768 C C . ASN A 1 95 ? -0.069 7.410 11.032 1.00 88.88 95 ASN A C 1
ATOM 770 O O . ASN A 1 95 ? -0.698 7.771 12.022 1.00 88.88 95 ASN A O 1
ATOM 774 N N . LEU A 1 96 ? -0.495 6.395 10.266 1.00 87.06 96 LEU A N 1
ATOM 775 C CA . LEU A 1 96 ? -1.785 5.715 10.485 1.00 87.06 96 LEU A CA 1
ATOM 776 C C . LEU A 1 96 ? -1.820 4.768 11.700 1.00 87.06 96 LEU A C 1
ATOM 778 O O . LEU A 1 96 ? -2.892 4.254 12.020 1.00 87.06 96 LEU A O 1
ATOM 782 N N . ASN A 1 97 ? -0.671 4.513 12.349 1.00 83.19 97 ASN A N 1
ATOM 783 C CA . ASN A 1 97 ? -0.498 3.639 13.525 1.00 83.19 97 ASN A CA 1
ATOM 784 C C . ASN A 1 97 ? -1.485 2.454 13.560 1.00 83.19 97 ASN A C 1
ATOM 786 O O . ASN A 1 97 ? -2.316 2.316 14.465 1.00 83.19 97 ASN A O 1
ATOM 790 N N . SER A 1 98 ? -1.423 1.638 12.510 1.00 87.00 98 SER A N 1
ATOM 791 C CA . SER A 1 98 ? -2.369 0.562 12.233 1.00 87.00 98 SER A CA 1
ATOM 792 C C . SER A 1 98 ? -1.646 -0.776 12.100 1.00 87.00 98 SER A C 1
ATOM 794 O O . SER A 1 98 ? -0.439 -0.835 11.861 1.00 87.00 98 SER A O 1
ATOM 796 N N . LYS A 1 99 ? -2.391 -1.875 12.244 1.00 93.56 99 LYS A N 1
ATOM 797 C CA . LYS A 1 99 ? -1.901 -3.230 11.942 1.00 93.56 99 LYS A CA 1
ATOM 798 C C . LYS A 1 99 ? -2.286 -3.595 10.515 1.00 93.56 99 LYS A C 1
ATOM 800 O O . LYS A 1 99 ? -3.006 -4.569 10.287 1.00 93.56 99 LYS A O 1
ATOM 805 N N . LEU A 1 100 ? -1.863 -2.757 9.572 1.00 96.75 100 LEU A N 1
ATOM 806 C CA . LEU A 1 100 ? -2.256 -2.884 8.179 1.00 96.75 100 LEU A CA 1
ATOM 807 C C . LEU A 1 100 ? -1.769 -4.220 7.609 1.00 96.75 100 LEU A C 1
ATOM 809 O O . LEU A 1 100 ? -0.578 -4.513 7.642 1.00 96.75 100 LEU A O 1
ATOM 813 N N . LYS A 1 101 ? -2.706 -5.014 7.090 1.00 97.62 101 LYS A N 1
ATOM 814 C CA . LYS A 1 101 ? -2.457 -6.324 6.473 1.00 97.62 101 LYS A CA 1
ATOM 815 C C . LYS A 1 101 ? -2.538 -6.273 4.956 1.00 97.62 101 LYS A C 1
ATOM 817 O O . LYS A 1 101 ? -1.860 -7.042 4.282 1.00 97.62 101 LYS A O 1
ATOM 822 N N . TYR A 1 102 ? -3.365 -5.376 4.429 1.00 97.75 102 TYR A N 1
ATOM 823 C CA . TYR A 1 102 ? -3.569 -5.180 3.004 1.00 97.75 102 TYR A CA 1
ATOM 824 C C . TYR A 1 102 ? -3.414 -3.709 2.642 1.00 97.75 102 TYR A C 1
ATOM 826 O O . TYR A 1 102 ? -4.139 -2.860 3.172 1.00 97.75 102 TYR A O 1
ATOM 834 N N . LEU A 1 103 ? -2.505 -3.438 1.710 1.00 97.56 103 LEU A N 1
ATOM 835 C CA . LEU A 1 103 ? -2.326 -2.136 1.087 1.00 97.56 103 LEU A CA 1
ATOM 836 C C . LEU A 1 103 ? -2.549 -2.284 -0.415 1.00 97.56 103 LEU A C 1
ATOM 838 O O . LEU A 1 103 ? -1.854 -3.054 -1.072 1.00 97.56 103 LEU A O 1
ATOM 842 N N . SER A 1 104 ? -3.505 -1.525 -0.936 1.00 97.56 104 SER A N 1
ATOM 843 C CA . SER A 1 104 ? -3.714 -1.335 -2.364 1.00 97.56 104 SER A CA 1
ATOM 844 C C . SER A 1 104 ? -3.435 0.119 -2.713 1.00 97.56 104 SER A C 1
ATOM 846 O O . SER A 1 104 ? -4.052 1.018 -2.141 1.00 97.56 104 SER A O 1
ATOM 848 N N . LEU A 1 105 ? -2.520 0.356 -3.642 1.00 96.69 105 LEU A N 1
ATOM 849 C CA . LEU A 1 105 ? -2.180 1.691 -4.107 1.00 96.69 105 LEU A CA 1
ATOM 850 C C . LEU A 1 105 ? -2.247 1.739 -5.631 1.00 96.69 105 LEU A C 1
ATOM 852 O O . LEU A 1 105 ? -1.625 0.939 -6.319 1.00 96.69 105 LEU A O 1
ATOM 856 N N . THR A 1 106 ? -2.990 2.696 -6.170 1.00 95.06 106 THR A N 1
ATOM 857 C CA . THR A 1 106 ? -2.931 3.045 -7.591 1.00 95.06 106 THR A CA 1
ATOM 858 C C . THR A 1 106 ? -2.526 4.497 -7.717 1.00 95.06 106 THR A C 1
ATOM 860 O O . THR A 1 106 ? -3.119 5.351 -7.063 1.00 95.06 106 THR A O 1
ATOM 863 N N . THR A 1 107 ? -1.544 4.786 -8.557 1.00 91.56 107 THR A N 1
ATOM 864 C CA . THR A 1 107 ? -1.066 6.145 -8.775 1.00 91.56 107 THR A CA 1
ATOM 865 C C . THR A 1 107 ? -0.835 6.411 -10.259 1.00 91.56 107 THR A C 1
ATOM 867 O O . THR A 1 107 ? -0.399 5.525 -10.996 1.00 91.56 107 THR A O 1
ATOM 870 N N . LEU A 1 108 ? -1.181 7.622 -10.693 1.00 84.62 108 LEU A N 1
ATOM 871 C CA . LEU A 1 108 ? -0.926 8.138 -12.046 1.00 84.62 108 LEU A CA 1
ATOM 872 C C . LEU A 1 108 ? 0.107 9.282 -12.021 1.00 84.62 108 LEU A C 1
ATOM 874 O O . LEU A 1 108 ? 0.146 10.103 -12.929 1.00 84.62 108 LEU A O 1
ATOM 878 N N . VAL A 1 109 ? 0.869 9.404 -10.930 1.00 76.69 109 VAL A N 1
ATOM 879 C CA . VAL A 1 109 ? 1.788 10.527 -10.701 1.00 76.69 109 VAL A CA 1
ATOM 880 C C . VAL A 1 109 ? 3.150 10.286 -11.333 1.00 76.69 109 VAL A C 1
ATOM 882 O O . VAL A 1 109 ? 3.649 9.167 -11.345 1.00 76.69 109 VAL A O 1
ATOM 885 N N . GLU A 1 110 ? 3.809 11.359 -11.749 1.00 79.50 110 GLU A N 1
ATOM 886 C CA . GLU A 1 110 ? 5.131 11.312 -12.392 1.00 79.50 110 GLU A CA 1
ATOM 887 C C . GLU A 1 110 ? 6.297 11.056 -11.423 1.00 79.50 110 GLU A C 1
ATOM 889 O O . GLU A 1 110 ? 7.453 10.993 -11.835 1.00 79.50 110 GLU A O 1
ATOM 894 N N . ASP A 1 111 ? 6.033 10.894 -10.124 1.00 86.44 111 ASP A N 1
ATOM 895 C CA . ASP A 1 111 ? 7.096 10.644 -9.154 1.00 86.44 111 ASP A CA 1
ATOM 896 C C . ASP A 1 111 ? 7.650 9.217 -9.289 1.00 86.44 111 ASP A C 1
ATOM 898 O O . ASP A 1 111 ? 7.087 8.245 -8.781 1.00 86.44 111 ASP A O 1
ATOM 902 N N . ILE A 1 112 ? 8.797 9.103 -9.954 1.00 86.88 112 ILE A N 1
ATOM 903 C CA . ILE A 1 112 ? 9.501 7.838 -10.186 1.00 86.88 112 ILE A CA 1
ATOM 904 C C . ILE A 1 112 ? 9.938 7.129 -8.898 1.00 86.88 112 ILE A C 1
ATOM 906 O O . ILE A 1 112 ? 10.223 5.935 -8.941 1.00 86.88 112 ILE A O 1
ATOM 910 N N . ASN A 1 113 ? 9.963 7.810 -7.744 1.00 90.50 113 ASN A N 1
ATOM 911 C CA . ASN A 1 113 ? 10.317 7.176 -6.469 1.00 90.50 113 ASN A CA 1
ATOM 912 C C . ASN A 1 113 ? 9.310 6.093 -6.056 1.00 90.50 113 ASN A C 1
ATOM 914 O O . ASN A 1 113 ? 9.661 5.185 -5.308 1.00 90.50 113 ASN A O 1
ATOM 918 N N . TYR A 1 114 ? 8.083 6.119 -6.589 1.00 91.62 114 TYR A N 1
ATOM 919 C CA . TYR A 1 114 ? 7.139 5.011 -6.418 1.00 91.62 114 TYR A CA 1
ATOM 920 C C . TYR A 1 114 ? 7.613 3.701 -7.074 1.00 91.62 114 TYR A C 1
ATOM 922 O O . TYR A 1 114 ? 7.093 2.641 -6.724 1.00 91.62 114 TYR A O 1
ATOM 930 N N . LEU A 1 115 ? 8.584 3.759 -7.991 1.00 91.31 115 LEU A N 1
ATOM 931 C CA . LEU A 1 115 ? 9.220 2.606 -8.636 1.00 91.31 115 LEU A CA 1
ATOM 932 C C . LEU A 1 115 ? 10.569 2.222 -7.994 1.00 91.31 115 LEU A C 1
ATOM 934 O O . LEU A 1 115 ? 11.273 1.373 -8.533 1.00 91.31 115 LEU A O 1
ATOM 938 N N . ASP A 1 116 ? 10.939 2.806 -6.850 1.00 92.56 116 ASP A N 1
ATOM 939 C CA . ASP A 1 116 ? 12.132 2.412 -6.090 1.00 92.56 116 ASP A CA 1
ATOM 940 C C . ASP A 1 116 ? 11.793 1.264 -5.125 1.00 92.56 116 ASP A C 1
ATOM 942 O O . ASP A 1 116 ? 11.095 1.439 -4.116 1.00 92.56 116 ASP A O 1
ATOM 946 N N . ALA A 1 117 ? 12.288 0.063 -5.428 1.00 93.81 117 ALA A N 1
ATOM 947 C CA . ALA A 1 117 ? 11.962 -1.122 -4.641 1.00 93.81 117 ALA A CA 1
ATOM 948 C C . ALA A 1 117 ? 12.599 -1.085 -3.243 1.00 93.81 117 ALA A C 1
ATOM 950 O O . ALA A 1 117 ? 12.021 -1.618 -2.294 1.00 93.81 117 ALA A O 1
ATOM 951 N N . ASN A 1 118 ? 13.759 -0.436 -3.092 1.00 94.62 118 ASN A N 1
ATOM 952 C CA . ASN A 1 118 ? 14.446 -0.327 -1.805 1.00 94.62 118 ASN A CA 1
ATOM 953 C C . ASN A 1 118 ? 13.690 0.607 -0.856 1.00 94.62 118 ASN A C 1
ATOM 955 O O . ASN A 1 118 ? 13.586 0.327 0.342 1.00 94.62 118 ASN A O 1
ATOM 959 N N . GLN A 1 119 ? 13.127 1.701 -1.381 1.00 95.12 119 GLN A N 1
ATOM 960 C CA . GLN A 1 119 ? 12.278 2.601 -0.597 1.00 95.12 119 GLN A CA 1
ATOM 961 C C . GLN A 1 119 ? 11.025 1.882 -0.087 1.00 95.12 119 GLN A C 1
ATOM 963 O O . GLN A 1 119 ? 10.707 1.969 1.104 1.00 95.12 119 GLN A O 1
ATOM 968 N N . TRP A 1 120 ? 10.360 1.108 -0.951 1.00 96.31 120 TRP A N 1
ATOM 969 C CA . TRP A 1 120 ? 9.230 0.269 -0.552 1.00 96.31 120 TRP A CA 1
ATOM 970 C C . TRP A 1 120 ? 9.611 -0.791 0.479 1.00 96.31 120 TRP A C 1
ATOM 972 O O . TRP A 1 120 ? 8.936 -0.906 1.502 1.00 96.31 120 TRP A O 1
ATOM 982 N N . GLU A 1 121 ? 10.689 -1.542 0.251 1.00 96.69 121 GLU A N 1
ATOM 983 C CA . GLU A 1 121 ? 11.173 -2.564 1.183 1.00 96.69 121 GLU A CA 1
ATOM 984 C C . GLU A 1 121 ? 11.444 -1.958 2.569 1.00 96.69 121 GLU A C 1
ATOM 986 O O . GLU A 1 121 ? 10.919 -2.443 3.577 1.00 96.69 121 GLU A O 1
ATOM 991 N N . ASN A 1 122 ? 12.170 -0.838 2.625 1.00 96.94 122 ASN A N 1
ATOM 992 C CA . ASN A 1 122 ? 12.457 -0.136 3.874 1.00 96.94 122 ASN A CA 1
ATOM 993 C C . ASN A 1 122 ? 11.177 0.347 4.573 1.00 96.94 122 ASN A C 1
ATOM 995 O O . ASN A 1 122 ? 11.004 0.133 5.777 1.00 96.94 122 ASN A O 1
ATOM 999 N N . LEU A 1 123 ? 10.250 0.965 3.837 1.00 97.06 123 LEU A N 1
ATOM 1000 C CA . LEU A 1 123 ? 8.967 1.405 4.387 1.00 97.06 123 LEU A CA 1
ATOM 1001 C C . LEU A 1 123 ? 8.167 0.224 4.958 1.00 97.06 123 LEU A C 1
ATOM 1003 O O . LEU A 1 123 ? 7.641 0.304 6.072 1.00 97.06 123 LEU A O 1
ATOM 1007 N N . ILE A 1 124 ? 8.096 -0.888 4.226 1.00 96.81 124 ILE A N 1
ATOM 1008 C CA . ILE A 1 124 ? 7.317 -2.057 4.636 1.00 96.81 124 ILE A CA 1
ATOM 1009 C C . ILE A 1 124 ? 7.929 -2.705 5.877 1.00 96.81 124 ILE A C 1
ATOM 1011 O O . ILE A 1 124 ? 7.214 -2.963 6.846 1.00 96.81 124 ILE A O 1
ATOM 1015 N N . LEU A 1 125 ? 9.248 -2.899 5.902 1.00 96.06 125 LEU A N 1
ATOM 1016 C CA . LEU A 1 125 ? 9.941 -3.485 7.051 1.00 96.06 125 LEU A CA 1
ATOM 1017 C C . LEU A 1 125 ? 9.843 -2.607 8.305 1.00 96.06 125 LEU A C 1
ATOM 1019 O O . LEU A 1 125 ? 9.680 -3.131 9.409 1.00 96.06 125 LEU A O 1
ATOM 1023 N N . THR A 1 126 ? 9.917 -1.283 8.154 1.00 95.06 126 THR A N 1
ATOM 1024 C CA . THR A 1 126 ? 9.983 -0.363 9.302 1.00 95.06 126 THR A CA 1
ATOM 1025 C C . THR A 1 126 ? 8.621 0.110 9.804 1.00 95.06 126 THR A C 1
ATOM 1027 O O . THR A 1 126 ? 8.483 0.393 10.998 1.00 95.06 126 THR A O 1
ATOM 1030 N N . LYS A 1 127 ? 7.614 0.225 8.928 1.00 95.19 127 LYS A N 1
ATOM 1031 C CA . LYS A 1 127 ? 6.314 0.842 9.254 1.00 95.19 127 LYS A CA 1
ATOM 1032 C C . LYS A 1 127 ? 5.111 -0.048 8.978 1.00 95.19 127 LYS A C 1
ATOM 1034 O O . LYS A 1 127 ? 4.094 0.125 9.643 1.00 95.19 127 LYS A O 1
ATOM 1039 N N . LEU A 1 128 ? 5.214 -1.010 8.061 1.00 95.75 128 LEU A N 1
ATOM 1040 C CA . LEU A 1 128 ? 4.112 -1.900 7.670 1.00 95.75 128 LEU A CA 1
ATOM 1041 C C . LEU A 1 128 ? 4.462 -3.370 7.936 1.00 95.75 128 LEU A C 1
ATOM 1043 O O . LEU A 1 128 ? 4.224 -4.245 7.109 1.00 95.75 128 LEU A O 1
ATOM 1047 N N . SER A 1 129 ? 5.023 -3.667 9.109 1.00 94.06 129 SER A N 1
ATOM 1048 C CA . SER A 1 129 ? 5.541 -5.004 9.436 1.00 94.06 129 SER A CA 1
ATOM 1049 C C . SER A 1 129 ? 4.478 -6.114 9.449 1.00 94.06 129 SER A C 1
ATOM 1051 O O . SER A 1 129 ? 4.814 -7.286 9.283 1.00 94.06 129 SER A O 1
ATOM 1053 N N . TYR A 1 130 ? 3.199 -5.755 9.596 1.00 96.25 130 TYR A N 1
ATOM 1054 C CA . TYR A 1 130 ? 2.053 -6.670 9.524 1.00 96.25 130 TYR A CA 1
ATOM 1055 C C . TYR A 1 130 ? 1.493 -6.850 8.106 1.00 96.25 130 TYR A C 1
ATOM 1057 O O . TYR A 1 130 ? 0.505 -7.565 7.943 1.00 96.25 130 TYR A O 1
ATOM 1065 N N . LEU A 1 131 ? 2.086 -6.210 7.092 1.00 97.00 131 LEU A N 1
ATOM 1066 C CA . LEU A 1 131 ? 1.591 -6.266 5.724 1.00 97.00 131 LEU 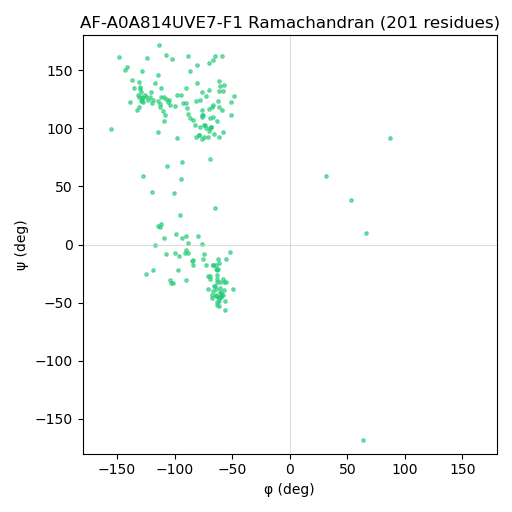A CA 1
ATOM 1067 C C . LEU A 1 131 ? 1.747 -7.687 5.177 1.00 97.00 131 LEU A C 1
ATOM 1069 O O . LEU A 1 131 ? 2.850 -8.229 5.108 1.00 97.00 131 LEU A O 1
ATOM 1073 N N . GLU A 1 132 ? 0.628 -8.295 4.805 1.00 95.75 132 GLU A N 1
ATOM 1074 C CA . GLU A 1 132 ? 0.542 -9.649 4.251 1.00 95.75 132 GLU A CA 1
ATOM 1075 C C . GLU A 1 132 ? 0.369 -9.600 2.730 1.00 95.75 132 GLU A C 1
ATOM 1077 O O . GLU A 1 132 ? 0.868 -10.464 2.010 1.00 95.75 132 GLU A O 1
ATOM 1082 N N . LYS A 1 133 ? -0.326 -8.574 2.233 1.00 95.69 133 LYS A N 1
ATOM 1083 C CA . LYS A 1 133 ? -0.656 -8.402 0.822 1.00 95.69 133 LYS A CA 1
ATOM 1084 C C . LYS A 1 133 ? -0.417 -6.963 0.390 1.00 95.69 133 LYS A C 1
ATOM 1086 O O . LYS A 1 133 ? -0.853 -6.026 1.065 1.00 95.69 133 LYS A O 1
ATOM 1091 N N . PHE A 1 134 ? 0.227 -6.821 -0.756 1.00 96.50 134 PHE A N 1
ATOM 1092 C CA . PHE A 1 134 ? 0.546 -5.542 -1.356 1.00 96.50 134 PHE A CA 1
ATOM 1093 C C . PHE A 1 134 ? 0.164 -5.576 -2.832 1.00 96.50 134 PHE A C 1
ATOM 1095 O O . PHE A 1 134 ? 0.718 -6.366 -3.593 1.00 96.50 134 PHE A O 1
ATOM 1102 N N . ASP A 1 135 ? -0.799 -4.732 -3.191 1.00 96.38 135 ASP A N 1
ATOM 1103 C CA . ASP A 1 135 ? -1.200 -4.500 -4.570 1.00 96.38 135 ASP A CA 1
ATOM 1104 C C . ASP A 1 135 ? -0.809 -3.071 -4.933 1.00 96.38 135 ASP A C 1
ATOM 1106 O O . ASP A 1 135 ? -1.273 -2.107 -4.319 1.00 96.38 135 ASP A O 1
ATOM 1110 N N . PHE A 1 136 ? 0.026 -2.914 -5.944 1.00 96.12 136 PHE A N 1
ATOM 1111 C CA . PHE A 1 136 ? 0.478 -1.606 -6.390 1.00 96.12 136 PHE A CA 1
ATOM 1112 C C . PHE A 1 136 ? 0.321 -1.488 -7.895 1.00 96.12 136 PHE A C 1
ATOM 1114 O O . PHE A 1 136 ? 0.563 -2.448 -8.618 1.00 96.12 136 PHE A O 1
ATOM 1121 N N . LYS A 1 137 ? -0.116 -0.320 -8.359 1.00 94.75 137 LYS A N 1
ATOM 1122 C CA . LYS A 1 137 ? -0.242 0.012 -9.774 1.00 94.75 137 LYS A CA 1
ATOM 1123 C C . LYS A 1 137 ? 0.242 1.438 -10.007 1.00 94.75 137 LYS A C 1
ATOM 1125 O O . LYS A 1 137 ? -0.302 2.374 -9.422 1.00 94.75 137 LYS A O 1
ATOM 1130 N N . TYR A 1 138 ? 1.216 1.593 -10.886 1.00 91.62 138 TYR A N 1
ATOM 1131 C CA . TYR A 1 138 ? 1.771 2.867 -11.325 1.00 91.62 138 TYR A CA 1
ATOM 1132 C C . TYR A 1 138 ? 1.600 2.981 -12.835 1.00 91.62 138 TYR A C 1
ATOM 1134 O O . TYR A 1 138 ? 1.987 2.069 -13.564 1.00 91.62 138 TYR A O 1
ATOM 1142 N N . SER A 1 139 ? 0.999 4.073 -13.300 1.00 89.12 139 SER A N 1
ATOM 1143 C CA . SER A 1 139 ? 0.832 4.345 -14.730 1.00 89.12 139 SER A CA 1
ATOM 1144 C C . SER A 1 139 ? 1.683 5.542 -15.122 1.00 89.12 139 SER A C 1
ATOM 1146 O O . SER A 1 139 ? 1.444 6.644 -14.633 1.00 89.12 139 SER A O 1
ATOM 1148 N N . ALA A 1 140 ? 2.637 5.324 -16.021 1.00 83.75 140 ALA A N 1
ATOM 1149 C CA . ALA A 1 140 ? 3.394 6.381 -16.676 1.00 83.75 140 ALA A CA 1
ATOM 1150 C C . ALA A 1 140 ? 2.709 6.740 -18.000 1.00 83.75 140 ALA A C 1
ATOM 1152 O O . ALA A 1 140 ? 2.556 5.864 -18.854 1.00 83.75 140 ALA A O 1
ATOM 1153 N N . CYS A 1 141 ? 2.316 8.003 -18.171 1.00 78.00 141 CYS A N 1
ATOM 1154 C CA . CYS A 1 141 ? 1.808 8.514 -19.443 1.00 78.00 141 CYS A CA 1
ATOM 1155 C C . CYS A 1 141 ? 2.976 8.750 -20.412 1.00 78.00 141 CYS A C 1
ATOM 1157 O O . CYS A 1 141 ? 3.969 9.373 -20.040 1.00 78.00 141 CYS A O 1
ATOM 1159 N N . LEU A 1 142 ? 2.865 8.265 -21.649 1.00 69.81 142 LEU A N 1
ATOM 1160 C CA . LEU A 1 142 ? 3.893 8.413 -22.691 1.00 69.81 142 LEU A CA 1
ATOM 1161 C C . LEU A 1 142 ? 3.713 9.679 -23.548 1.00 69.81 142 LEU A C 1
ATOM 1163 O O . LEU A 1 142 ? 4.529 9.944 -24.428 1.00 69.81 142 LEU A O 1
ATOM 1167 N N . VAL A 1 143 ? 2.635 10.441 -23.333 1.00 62.47 143 VAL A N 1
ATOM 1168 C CA . VAL A 1 143 ? 2.118 11.403 -24.325 1.00 62.47 143 VAL A CA 1
ATOM 1169 C C . VAL A 1 143 ? 2.822 12.770 -24.292 1.00 62.47 143 VAL A C 1
ATOM 1171 O O . VAL A 1 143 ? 2.722 13.529 -25.254 1.00 62.47 143 VAL A O 1
ATOM 1174 N N . GLU A 1 144 ? 3.607 13.091 -23.260 1.00 53.78 144 GLU A N 1
ATOM 1175 C CA . GLU A 1 144 ? 4.253 14.405 -23.143 1.00 53.78 144 GLU A CA 1
ATOM 1176 C C . GLU A 1 144 ? 5.785 14.303 -23.233 1.00 53.78 144 GLU A C 1
ATOM 1178 O O . GLU A 1 144 ? 6.485 14.065 -22.255 1.00 53.78 144 GLU A O 1
ATOM 1183 N N . ASN A 1 145 ? 6.290 14.554 -24.447 1.00 49.91 145 ASN A N 1
ATOM 1184 C CA . ASN A 1 145 ? 7.698 14.667 -24.859 1.00 49.91 145 ASN A CA 1
ATOM 1185 C C . ASN A 1 145 ? 8.392 13.351 -25.249 1.00 49.91 145 ASN A C 1
ATOM 1187 O O . ASN A 1 145 ? 9.076 12.713 -24.450 1.00 49.91 145 ASN A O 1
ATOM 1191 N N . TYR A 1 146 ? 8.328 13.056 -26.554 1.00 51.00 146 TYR A N 1
ATOM 1192 C CA . TYR A 1 146 ? 9.060 12.011 -27.290 1.00 51.00 146 TYR A CA 1
ATOM 1193 C C . TYR A 1 146 ? 10.595 11.998 -27.090 1.00 51.00 146 TYR A C 1
ATOM 1195 O O . TYR A 1 146 ? 11.252 11.075 -27.567 1.00 51.00 146 TYR A O 1
ATOM 1203 N N . ASP A 1 147 ? 11.164 12.985 -26.391 1.00 52.84 147 ASP A N 1
ATOM 1204 C CA . ASP A 1 147 ? 12.602 13.110 -26.125 1.00 52.84 147 ASP A CA 1
ATOM 1205 C C . ASP A 1 147 ? 13.021 12.630 -24.725 1.00 52.84 147 ASP A C 1
ATOM 1207 O O . ASP A 1 147 ? 14.219 12.539 -24.438 1.00 52.84 147 ASP A O 1
ATOM 1211 N N . THR A 1 148 ? 12.072 12.302 -23.841 1.00 52.81 148 THR A N 1
ATOM 1212 C CA . THR A 1 148 ? 12.410 11.772 -22.513 1.00 52.81 148 THR A CA 1
ATOM 1213 C C . THR A 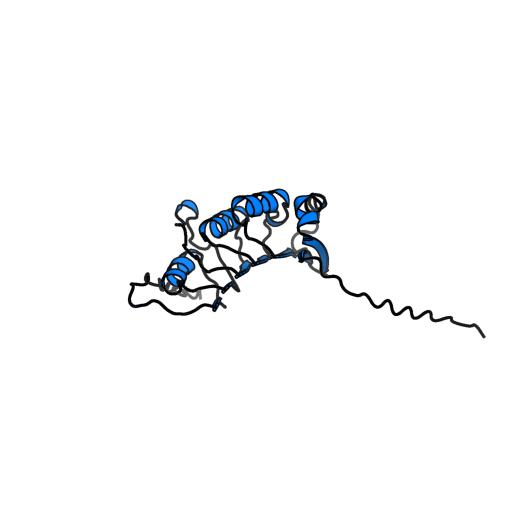1 148 ? 12.517 10.251 -22.599 1.00 52.81 148 THR A C 1
ATOM 1215 O O . THR A 1 148 ? 11.526 9.596 -22.928 1.00 52.81 148 THR A O 1
ATOM 1218 N N . PRO A 1 149 ? 13.689 9.644 -22.333 1.00 55.03 149 PRO A N 1
ATOM 1219 C CA . PRO A 1 149 ? 13.801 8.195 -22.337 1.00 55.03 149 PRO A CA 1
ATOM 1220 C C . PRO A 1 149 ? 12.819 7.617 -21.321 1.00 55.03 149 PRO A C 1
ATOM 1222 O O . PRO A 1 149 ? 12.764 8.073 -20.178 1.00 55.03 149 PRO A O 1
ATOM 1225 N N . ILE A 1 150 ? 12.063 6.602 -21.747 1.00 62.72 150 ILE A N 1
ATOM 1226 C CA . ILE A 1 150 ? 11.217 5.804 -20.864 1.00 62.72 150 ILE A CA 1
ATOM 1227 C C . ILE A 1 150 ? 12.088 5.352 -19.692 1.00 62.72 150 ILE A C 1
ATOM 1229 O O . ILE A 1 150 ? 13.014 4.552 -19.864 1.00 62.72 150 ILE A O 1
ATOM 1233 N N . TYR A 1 151 ? 11.812 5.879 -18.500 1.00 62.78 151 TYR A N 1
ATOM 1234 C CA . TYR A 1 151 ? 12.466 5.411 -17.293 1.00 62.78 151 TYR A CA 1
ATOM 1235 C C . TYR 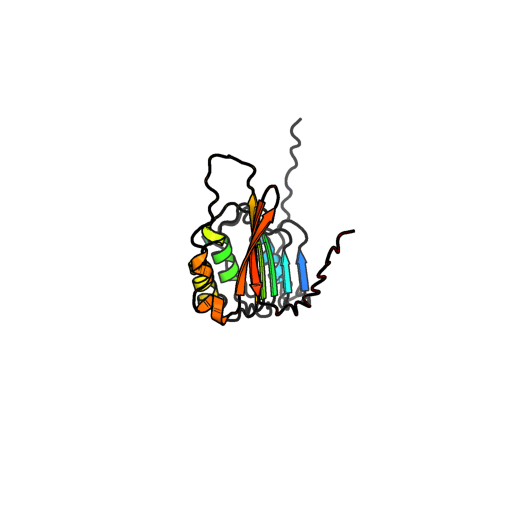A 1 151 ? 11.918 4.021 -16.988 1.00 62.78 151 TYR A C 1
ATOM 1237 O O . TYR A 1 151 ? 10.883 3.863 -16.347 1.00 62.78 151 TYR A O 1
ATOM 1245 N N . LEU A 1 152 ? 12.620 3.008 -17.491 1.00 62.34 152 LEU A N 1
ATOM 1246 C CA . LEU A 1 152 ? 12.417 1.631 -17.064 1.00 62.34 152 LEU A CA 1
ATOM 1247 C C . LEU A 1 152 ? 12.980 1.428 -15.656 1.00 62.34 152 LEU A C 1
ATOM 1249 O O . LEU A 1 152 ? 12.585 0.489 -15.002 1.00 62.34 152 LEU A O 1
ATOM 1253 N N . GLY A 1 153 ? 13.853 2.306 -15.154 1.00 61.59 153 GLY A N 1
ATOM 1254 C CA . GLY A 1 153 ? 14.437 2.187 -13.819 1.00 61.59 153 GLY A CA 1
ATOM 1255 C C . GLY A 1 153 ? 15.313 0.950 -13.614 1.00 61.59 153 GLY A C 1
ATOM 1256 O O . GLY A 1 153 ? 15.712 0.274 -14.561 1.00 61.59 153 GLY A O 1
ATOM 1257 N N . GLN A 1 154 ? 15.651 0.687 -12.351 1.00 74.75 154 GLN A N 1
ATOM 1258 C CA . GLN A 1 154 ? 16.363 -0.515 -11.904 1.00 74.75 154 GLN A CA 1
ATOM 1259 C C . GLN A 1 154 ? 15.336 -1.570 -11.465 1.00 74.75 154 GLN A C 1
ATOM 1261 O O . GLN A 1 154 ? 15.130 -1.818 -10.280 1.00 74.75 154 GLN A O 1
ATOM 1266 N N . LEU A 1 155 ? 14.612 -2.148 -12.429 1.00 78.69 155 LEU A N 1
ATOM 1267 C CA . LEU A 1 155 ? 13.527 -3.115 -12.161 1.00 78.69 155 LEU A CA 1
ATOM 1268 C C . LEU A 1 155 ? 14.030 -4.395 -11.493 1.00 78.69 155 LEU A C 1
ATOM 1270 O O . LEU A 1 155 ? 13.273 -5.087 -10.814 1.00 78.69 155 LEU A O 1
ATOM 1274 N N . ASP A 1 156 ? 15.318 -4.687 -11.651 1.00 83.56 156 ASP A N 1
ATOM 1275 C CA . ASP A 1 156 ? 16.028 -5.758 -10.963 1.00 83.56 156 ASP A CA 1
ATOM 1276 C C . ASP A 1 156 ? 16.054 -5.576 -9.435 1.00 83.56 156 ASP A C 1
ATOM 1278 O O . ASP A 1 156 ? 16.331 -6.521 -8.700 1.00 83.56 156 ASP A O 1
ATOM 1282 N N . GLN A 1 157 ? 15.682 -4.410 -8.909 1.00 89.12 157 GLN A N 1
ATOM 1283 C CA . GLN A 1 157 ? 15.498 -4.244 -7.469 1.00 89.12 157 GLN A CA 1
ATOM 1284 C C . GLN A 1 157 ? 14.276 -5.019 -6.929 1.00 89.12 157 GLN A C 1
ATOM 1286 O O . GLN A 1 157 ? 14.286 -5.450 -5.774 1.00 89.12 157 GLN A O 1
ATOM 1291 N N . PHE A 1 158 ? 13.247 -5.277 -7.751 1.00 91.50 158 PHE A N 1
ATOM 1292 C CA . PHE A 1 158 ? 12.038 -6.023 -7.347 1.00 91.50 158 PHE A CA 1
ATOM 1293 C C . PHE A 1 158 ? 12.219 -7.551 -7.335 1.00 91.50 158 PHE A C 1
ATOM 1295 O O . PHE A 1 158 ? 11.257 -8.291 -7.133 1.00 91.50 158 PHE A O 1
ATOM 1302 N N . ILE A 1 159 ? 13.446 -8.044 -7.524 1.00 93.19 159 ILE A N 1
ATOM 1303 C CA . ILE A 1 159 ? 13.796 -9.469 -7.392 1.00 93.19 159 ILE A CA 1
ATOM 1304 C C . ILE A 1 159 ? 14.719 -9.739 -6.194 1.00 93.19 159 ILE A C 1
ATOM 1306 O O . ILE A 1 159 ? 15.314 -10.815 -6.101 1.00 93.19 159 ILE A O 1
ATOM 1310 N N . SER A 1 160 ? 14.840 -8.787 -5.258 1.00 93.94 160 SER A N 1
ATOM 1311 C CA . SER A 1 160 ? 15.555 -9.010 -3.994 1.00 93.94 160 SER A CA 1
ATOM 1312 C C . SER A 1 160 ? 14.931 -10.170 -3.198 1.00 93.94 160 SER A C 1
ATOM 1314 O O . SER A 1 160 ? 13.776 -10.562 -3.405 1.00 93.94 160 SER A O 1
ATOM 1316 N N . SER A 1 161 ? 15.678 -10.724 -2.236 1.00 95.25 161 SER A N 1
ATOM 1317 C CA . SER A 1 161 ? 15.172 -11.808 -1.383 1.00 95.25 161 SER A CA 1
ATOM 1318 C C . SER A 1 161 ? 13.876 -11.439 -0.663 1.00 95.25 161 SER A C 1
ATOM 1320 O O . SER A 1 161 ? 13.043 -12.315 -0.444 1.00 95.25 161 SER A O 1
ATOM 1322 N N . PHE A 1 162 ? 13.688 -10.162 -0.320 1.00 95.75 162 PHE A N 1
ATOM 1323 C CA . PHE A 1 162 ? 12.462 -9.670 0.300 1.00 95.75 162 PHE A CA 1
ATOM 1324 C C . PHE A 1 162 ? 11.245 -9.877 -0.614 1.00 95.75 162 PHE A C 1
ATOM 1326 O O . PHE A 1 162 ? 10.271 -10.510 -0.199 1.00 95.75 162 PHE A O 1
ATOM 1333 N N . TRP A 1 163 ? 11.316 -9.416 -1.867 1.00 95.31 163 TRP A N 1
ATOM 1334 C CA . TRP A 1 163 ? 10.221 -9.525 -2.839 1.00 95.31 163 TRP A CA 1
ATOM 1335 C C . TRP A 1 163 ? 9.905 -10.982 -3.188 1.00 95.31 163 TRP A C 1
ATOM 1337 O O . TRP A 1 163 ? 8.742 -11.396 -3.165 1.00 95.31 163 TRP A O 1
ATOM 1347 N N . LEU A 1 164 ? 10.948 -11.793 -3.405 1.00 93.81 164 LEU A N 1
ATOM 1348 C CA . LEU A 1 164 ? 10.809 -13.218 -3.720 1.00 93.81 164 LEU A CA 1
ATOM 1349 C C . LEU A 1 164 ? 10.182 -14.016 -2.567 1.00 93.81 164 LEU A C 1
ATOM 1351 O O . LEU A 1 164 ? 9.282 -14.822 -2.800 1.00 93.81 164 LEU A O 1
ATOM 1355 N N . GLN A 1 165 ? 10.610 -13.783 -1.320 1.00 95.19 165 GLN A N 1
ATOM 1356 C CA . GLN A 1 165 ? 10.040 -14.457 -0.143 1.00 95.19 165 GLN A CA 1
ATOM 1357 C C . GLN A 1 165 ? 8.571 -14.091 0.081 1.00 95.19 165 GLN A C 1
ATOM 1359 O O . GLN A 1 165 ? 7.779 -14.936 0.498 1.00 95.19 165 GLN A O 1
ATOM 1364 N N . ARG A 1 166 ? 8.200 -12.839 -0.208 1.00 93.94 166 ARG A N 1
ATOM 1365 C CA . ARG A 1 166 ? 6.812 -12.357 -0.152 1.00 93.94 166 ARG A CA 1
ATOM 1366 C C . ARG A 1 166 ? 5.964 -12.840 -1.329 1.00 93.94 166 ARG A C 1
ATOM 1368 O O . ARG A 1 166 ? 4.744 -12.708 -1.270 1.00 93.94 166 ARG A O 1
ATOM 1375 N N . GLN A 1 167 ? 6.594 -13.399 -2.364 1.00 94.81 167 GLN A N 1
ATOM 1376 C CA . GLN A 1 167 ? 5.957 -13.766 -3.628 1.00 94.81 167 GLN A CA 1
ATOM 1377 C C . GLN A 1 167 ? 5.201 -12.583 -4.246 1.00 94.81 167 GLN A C 1
ATOM 1379 O O . GLN A 1 167 ? 4.103 -12.744 -4.775 1.00 94.81 167 GLN A O 1
ATOM 1384 N N . TRP A 1 168 ? 5.759 -11.379 -4.138 1.00 94.44 168 TRP A N 1
ATOM 1385 C CA . TRP A 1 168 ? 5.220 -10.182 -4.779 1.00 94.44 168 TRP A CA 1
ATOM 1386 C C . TRP A 1 168 ? 6.013 -9.933 -6.052 1.00 94.44 168 TRP A C 1
ATOM 1388 O O . TRP A 1 168 ? 7.230 -9.775 -5.998 1.00 94.44 168 TRP A O 1
ATOM 1398 N N . ILE A 1 169 ? 5.325 -9.953 -7.189 1.00 92.25 169 ILE A N 1
ATOM 1399 C CA . ILE A 1 169 ? 5.956 -9.911 -8.508 1.00 92.25 169 ILE A CA 1
ATOM 1400 C C . ILE A 1 169 ? 5.619 -8.593 -9.172 1.00 92.25 169 ILE A C 1
ATOM 1402 O O . ILE A 1 169 ? 4.463 -8.169 -9.151 1.00 92.25 169 ILE A O 1
ATOM 1406 N N . LEU A 1 170 ? 6.645 -7.982 -9.756 1.00 92.69 170 LEU A N 1
ATOM 1407 C CA . LEU A 1 170 ? 6.504 -6.855 -10.654 1.00 92.69 170 LEU A CA 1
ATOM 1408 C C . LEU A 1 170 ? 6.134 -7.352 -12.054 1.00 92.69 170 LEU A C 1
ATOM 1410 O O . LEU A 1 170 ? 6.882 -8.110 -12.666 1.00 92.69 170 LEU A O 1
ATOM 1414 N N . ASP A 1 171 ? 5.015 -6.860 -12.561 1.00 91.12 171 ASP A N 1
ATOM 1415 C CA . ASP A 1 171 ? 4.553 -7.030 -13.929 1.00 91.12 171 ASP A CA 1
ATOM 1416 C C . ASP A 1 171 ? 4.545 -5.679 -14.643 1.00 91.12 171 ASP A C 1
ATOM 1418 O O . ASP A 1 171 ? 4.268 -4.638 -14.040 1.00 91.12 171 ASP A O 1
ATOM 1422 N N . ILE A 1 172 ? 4.842 -5.705 -15.940 1.00 90.00 172 ILE A N 1
ATOM 1423 C CA . ILE A 1 172 ? 4.891 -4.512 -16.784 1.00 90.00 172 ILE A CA 1
ATOM 1424 C C . ILE A 1 172 ? 4.008 -4.756 -17.995 1.00 90.00 172 ILE A C 1
ATOM 1426 O O . ILE A 1 172 ? 4.207 -5.712 -18.746 1.00 90.00 172 ILE A O 1
ATOM 1430 N N . GLU A 1 173 ? 3.031 -3.881 -18.171 1.00 89.25 173 GLU A N 1
ATOM 1431 C CA . GLU A 1 173 ? 2.093 -3.899 -19.283 1.00 89.25 173 GLU A CA 1
ATOM 1432 C C . GLU A 1 173 ? 2.273 -2.619 -20.099 1.00 89.25 173 GLU A C 1
ATOM 1434 O O . GLU A 1 173 ? 2.443 -1.528 -19.552 1.00 89.25 173 GLU A O 1
ATOM 1439 N N . PHE A 1 174 ? 2.234 -2.762 -21.420 1.00 84.56 174 PHE A N 1
ATOM 1440 C CA . PHE A 1 174 ? 2.276 -1.646 -22.356 1.00 84.56 174 PHE A CA 1
ATOM 1441 C C . PHE A 1 174 ? 0.875 -1.460 -22.934 1.00 84.56 174 PHE A C 1
ATOM 1443 O O . PHE A 1 174 ? 0.310 -2.392 -23.508 1.00 84.56 174 PHE A O 1
ATOM 1450 N N . ASP A 1 175 ? 0.329 -0.263 -22.770 1.00 79.56 175 ASP A N 1
ATOM 1451 C CA . ASP A 1 175 ? -0.858 0.226 -23.468 1.00 79.56 175 ASP A CA 1
ATOM 1452 C C . ASP A 1 175 ? -0.411 1.276 -24.501 1.00 79.56 175 ASP A C 1
ATOM 1454 O O . ASP A 1 175 ? 0.708 1.785 -24.415 1.00 79.56 175 ASP A O 1
ATOM 1458 N N . PHE A 1 176 ? -1.258 1.603 -25.479 1.00 75.25 176 PHE A N 1
ATOM 1459 C CA . PHE A 1 176 ? -0.917 2.500 -26.593 1.00 75.25 176 PHE A CA 1
ATOM 1460 C C . PHE A 1 176 ? -0.274 3.815 -26.130 1.00 75.25 176 PHE A C 1
ATOM 1462 O O . PHE A 1 176 ? 0.685 4.270 -26.749 1.00 75.25 176 PHE A O 1
ATOM 1469 N N . ASP A 1 177 ? -0.755 4.360 -25.009 1.00 81.94 177 ASP A N 1
ATOM 1470 C CA . ASP A 1 177 ? -0.321 5.650 -24.469 1.00 81.94 177 ASP A CA 1
ATOM 1471 C C . ASP A 1 177 ? 0.357 5.550 -23.092 1.00 81.94 177 ASP A C 1
ATOM 1473 O O . ASP A 1 177 ? 0.742 6.573 -22.524 1.00 81.94 177 ASP A O 1
ATOM 1477 N N . ASN A 1 178 ? 0.488 4.350 -22.509 1.00 83.38 178 ASN A N 1
ATOM 1478 C CA . ASN A 1 178 ? 0.934 4.199 -21.121 1.00 83.38 178 ASN A CA 1
ATOM 1479 C C . ASN A 1 178 ? 1.838 2.988 -20.897 1.00 83.38 178 ASN A C 1
ATOM 1481 O O . ASN A 1 178 ? 1.658 1.928 -21.494 1.00 83.38 178 ASN A O 1
ATOM 1485 N N . ILE A 1 179 ? 2.739 3.113 -19.923 1.00 86.88 179 ILE A N 1
ATOM 1486 C CA . ILE A 1 179 ? 3.413 1.964 -19.311 1.00 86.88 179 ILE A CA 1
ATOM 1487 C C . ILE A 1 179 ? 2.850 1.776 -17.917 1.00 86.88 179 ILE A C 1
ATOM 1489 O O . ILE A 1 179 ? 2.858 2.689 -17.089 1.00 86.88 179 ILE A O 1
ATOM 1493 N N . ILE A 1 180 ? 2.367 0.571 -17.663 1.00 89.94 180 ILE A N 1
ATOM 1494 C CA . ILE A 1 180 ? 1.731 0.198 -16.416 1.00 89.94 180 ILE A CA 1
ATOM 1495 C C . ILE A 1 180 ? 2.652 -0.769 -15.686 1.00 89.94 180 ILE A C 1
ATOM 1497 O O . ILE A 1 180 ? 2.852 -1.901 -16.118 1.00 89.94 180 ILE A O 1
ATOM 1501 N N . TYR A 1 181 ? 3.152 -0.341 -14.536 1.00 91.50 181 TYR A N 1
ATOM 1502 C CA . TYR A 1 181 ? 3.890 -1.181 -13.603 1.00 91.50 181 TYR A CA 1
ATOM 1503 C C . TYR A 1 181 ? 2.928 -1.646 -12.520 1.00 91.50 181 TYR A C 1
ATOM 1505 O O . TYR A 1 181 ? 2.226 -0.830 -11.916 1.00 91.50 181 TYR A O 1
ATOM 1513 N N . SER A 1 182 ? 2.877 -2.947 -12.267 1.00 92.81 182 SER A N 1
ATOM 1514 C CA . SER A 1 182 ? 2.007 -3.522 -11.245 1.00 92.81 182 SER A CA 1
ATOM 1515 C C . SER A 1 182 ? 2.782 -4.462 -10.342 1.00 92.81 182 SER A C 1
ATOM 1517 O O . SER A 1 182 ? 3.521 -5.304 -10.829 1.00 92.81 182 SER A O 1
ATOM 1519 N N . ILE A 1 183 ? 2.579 -4.367 -9.031 1.00 93.94 183 ILE A N 1
ATOM 1520 C CA . ILE A 1 183 ? 3.023 -5.390 -8.084 1.00 93.94 183 ILE A CA 1
ATOM 1521 C C . ILE A 1 183 ? 1.789 -6.103 -7.572 1.00 93.94 183 ILE A C 1
ATOM 1523 O O . ILE A 1 183 ? 0.850 -5.460 -7.096 1.00 93.94 183 ILE A O 1
ATOM 1527 N N . ARG A 1 184 ? 1.796 -7.429 -7.669 1.00 91.00 184 ARG A N 1
ATOM 1528 C CA . ARG A 1 184 ? 0.718 -8.273 -7.155 1.00 91.00 184 ARG A CA 1
ATOM 1529 C C . ARG A 1 184 ? 1.272 -9.548 -6.521 1.00 91.00 184 ARG A C 1
ATOM 1531 O O . ARG A 1 184 ? 2.341 -10.019 -6.921 1.00 91.00 184 ARG A O 1
ATOM 1538 N N . PRO A 1 185 ? 0.560 -10.139 -5.547 1.00 86.81 185 PRO A N 1
ATOM 1539 C CA . PRO A 1 185 ? 0.880 -11.468 -5.057 1.00 86.81 185 PRO A CA 1
ATOM 1540 C C . PRO A 1 185 ? 0.849 -12.471 -6.205 1.00 86.81 185 PRO A C 1
ATOM 1542 O O . PRO A 1 185 ? -0.081 -12.456 -7.016 1.00 86.81 185 PRO A O 1
ATOM 1545 N N . TYR A 1 186 ? 1.826 -13.371 -6.242 1.00 80.81 186 TYR A N 1
ATOM 1546 C CA . TYR A 1 186 ? 1.819 -14.485 -7.172 1.00 80.81 186 TYR A CA 1
ATOM 1547 C C . TYR A 1 186 ? 0.563 -15.322 -6.940 1.00 80.81 186 TYR A C 1
ATOM 1549 O O . TYR A 1 186 ? 0.360 -15.913 -5.878 1.00 80.81 186 TYR A O 1
ATOM 1557 N N . GLN A 1 187 ? -0.300 -15.357 -7.945 1.00 70.81 187 GLN A N 1
ATOM 1558 C CA . GLN A 1 187 ? -1.425 -16.273 -7.990 1.00 70.81 187 GLN A CA 1
ATOM 1559 C C . GLN A 1 187 ? -1.036 -17.372 -8.973 1.00 70.81 187 GLN A C 1
ATOM 1561 O O . GLN A 1 187 ? -0.766 -17.082 -10.137 1.00 70.81 187 GLN A O 1
ATOM 1566 N N . TYR A 1 188 ? -0.990 -18.627 -8.517 1.00 53.03 188 TYR A N 1
ATOM 1567 C CA . TYR A 1 188 ? -0.906 -19.774 -9.420 1.00 53.03 188 TYR A CA 1
ATOM 1568 C C . TYR A 1 188 ? -2.118 -19.733 -10.356 1.00 53.03 188 TYR A C 1
ATOM 1570 O O . TYR A 1 188 ? -3.209 -20.177 -9.999 1.00 53.03 188 TYR A O 1
ATOM 1578 N N . VAL A 1 189 ? -1.947 -19.195 -11.560 1.00 43.88 189 VAL A N 1
ATOM 1579 C CA . VAL A 1 189 ? -2.900 -19.430 -12.638 1.00 43.88 189 VAL A CA 1
ATOM 1580 C C . VAL A 1 189 ? -2.622 -20.850 -13.116 1.00 43.88 189 VAL A C 1
ATOM 1582 O O . VAL A 1 189 ? -1.563 -21.127 -13.675 1.00 43.88 189 VAL A O 1
ATOM 1585 N N . HIS A 1 190 ? -3.551 -21.776 -12.871 1.00 34.41 190 HIS A N 1
ATOM 1586 C CA . HIS A 1 190 ? -3.590 -23.040 -13.604 1.00 34.41 190 HIS A CA 1
ATOM 1587 C C . HIS A 1 190 ? -3.799 -22.703 -15.085 1.00 34.41 190 HIS A C 1
ATOM 1589 O O . HIS A 1 190 ? -4.927 -22.513 -15.538 1.00 34.41 190 HIS A O 1
ATOM 1595 N N . ILE A 1 191 ? -2.708 -22.575 -15.838 1.00 37.50 191 ILE A N 1
ATOM 1596 C CA . ILE A 1 191 ? -2.769 -22.424 -17.287 1.00 37.50 191 ILE A CA 1
ATOM 1597 C C . ILE A 1 191 ? -3.132 -23.801 -17.848 1.00 37.50 191 ILE A C 1
ATOM 1599 O O . ILE A 1 191 ? -2.290 -24.696 -17.922 1.00 37.50 191 ILE A O 1
ATOM 1603 N N . TYR A 1 192 ? -4.393 -23.988 -18.240 1.00 32.81 192 TYR A N 1
ATOM 1604 C CA . TYR A 1 192 ? -4.733 -25.029 -19.205 1.00 32.81 192 TYR A CA 1
ATOM 1605 C C . TYR A 1 192 ? -4.153 -24.588 -20.548 1.00 32.81 192 TYR A C 1
ATOM 1607 O O . TYR A 1 192 ? -4.714 -23.731 -21.226 1.00 32.81 192 TYR A O 1
ATOM 1615 N N . VAL A 1 193 ? -3.001 -25.142 -20.919 1.00 34.00 193 VAL A N 1
ATOM 1616 C CA . VAL A 1 193 ? -2.486 -25.012 -22.282 1.00 34.00 193 VAL A CA 1
ATOM 1617 C C . VAL A 1 193 ? -3.405 -25.844 -23.176 1.00 34.00 193 VAL A C 1
ATOM 1619 O O . VAL A 1 193 ? -3.280 -27.065 -23.243 1.00 34.00 193 VAL A O 1
ATOM 1622 N N . VAL A 1 194 ? -4.370 -25.199 -23.832 1.00 35.75 194 VAL A N 1
ATOM 1623 C CA . VAL A 1 194 ? -5.080 -25.811 -24.959 1.00 35.75 194 VAL A CA 1
ATOM 1624 C C . VAL A 1 194 ? -4.190 -25.632 -26.181 1.00 35.75 194 VAL A C 1
ATOM 1626 O O . VAL A 1 194 ? -4.202 -24.595 -26.840 1.00 35.75 194 VAL A O 1
ATOM 1629 N N . THR A 1 195 ? -3.361 -26.634 -26.450 1.00 34.81 195 THR A N 1
ATOM 1630 C CA . THR A 1 195 ? -2.572 -26.705 -27.678 1.00 34.81 195 THR A CA 1
ATOM 1631 C C . THR A 1 195 ? -3.496 -27.118 -28.828 1.00 34.81 195 THR A C 1
ATOM 1633 O O . THR A 1 195 ? -3.674 -28.307 -29.081 1.00 34.81 195 THR A O 1
ATOM 1636 N N . GLU A 1 196 ? -4.101 -26.168 -29.545 1.00 34.78 196 GLU A N 1
ATOM 1637 C CA . GLU A 1 196 ? -4.628 -26.466 -30.884 1.00 34.78 196 GLU A CA 1
ATOM 1638 C C . GLU A 1 196 ? -3.466 -26.462 -31.885 1.00 34.78 196 GLU A C 1
ATOM 1640 O O . GLU A 1 196 ? -3.071 -25.432 -32.427 1.00 34.78 196 GLU A O 1
ATOM 1645 N N . VAL A 1 197 ? -2.906 -27.647 -32.137 1.00 36.38 197 VAL A N 1
ATOM 1646 C CA . VAL A 1 197 ? -2.067 -27.892 -33.313 1.00 36.38 197 VAL A CA 1
ATOM 1647 C C . VAL A 1 197 ? -3.003 -28.063 -34.508 1.00 36.38 197 VAL A C 1
ATOM 1649 O O . VAL A 1 197 ? -3.585 -29.129 -34.702 1.00 36.38 197 VAL A O 1
ATOM 1652 N N . ARG A 1 198 ? -3.161 -27.021 -35.328 1.00 34.09 198 ARG A N 1
ATOM 1653 C CA . ARG A 1 198 ? -3.745 -27.176 -36.666 1.00 34.09 198 ARG A CA 1
ATOM 1654 C C . ARG A 1 198 ? -2.656 -27.642 -37.622 1.00 34.09 198 ARG A C 1
ATOM 1656 O O . ARG A 1 198 ? -1.823 -26.858 -38.061 1.00 34.09 198 ARG A O 1
ATOM 1663 N N . ILE A 1 199 ? -2.677 -28.933 -37.935 1.00 40.50 199 ILE A N 1
ATOM 1664 C CA . ILE A 1 199 ? -1.957 -29.486 -39.079 1.00 40.50 199 ILE A CA 1
ATOM 1665 C C . ILE A 1 199 ? -2.765 -29.103 -40.323 1.00 40.50 199 ILE A C 1
ATOM 1667 O O . ILE A 1 199 ? -3.871 -29.602 -40.523 1.00 40.50 199 ILE A O 1
ATOM 1671 N N . GLN A 1 200 ? -2.232 -28.194 -41.138 1.00 38.62 200 GLN A N 1
ATOM 1672 C CA . GLN A 1 200 ? -2.659 -28.040 -42.526 1.00 38.62 200 GLN A CA 1
ATOM 1673 C C . GLN A 1 200 ? -2.037 -29.199 -43.310 1.00 38.62 200 GLN A C 1
ATOM 1675 O O . GLN A 1 200 ? -0.817 -29.288 -43.426 1.00 38.62 200 GLN A O 1
ATOM 1680 N N . LEU A 1 201 ? -2.874 -30.127 -43.771 1.00 41.59 201 LEU A N 1
ATOM 1681 C CA . LEU A 1 201 ? -2.500 -31.094 -44.796 1.00 41.59 201 LEU A CA 1
ATOM 1682 C C . LEU A 1 201 ? -2.831 -30.470 -46.150 1.00 41.59 201 LEU A C 1
ATOM 1684 O O . LEU A 1 201 ? -3.978 -30.093 -46.389 1.00 41.59 201 LEU A O 1
ATOM 1688 N N . ASP A 1 202 ? -1.804 -30.347 -46.985 1.00 46.34 202 ASP A N 1
ATOM 1689 C CA . ASP A 1 202 ? -1.904 -29.955 -48.386 1.00 46.34 202 ASP A CA 1
ATOM 1690 C C . ASP A 1 202 ? -2.751 -30.953 -49.187 1.00 46.34 202 ASP A C 1
ATOM 1692 O O . ASP A 1 202 ? -2.612 -32.173 -49.035 1.00 46.34 202 ASP A O 1
ATOM 1696 N N . SER A 1 203 ? -3.557 -30.417 -50.106 1.00 45.25 203 SER A N 1
ATOM 1697 C CA . SER A 1 203 ? -3.953 -31.076 -51.356 1.00 45.25 203 SER A CA 1
ATOM 1698 C C . SER A 1 203 ? -4.323 -30.037 -52.403 1.00 45.25 203 SER A C 1
ATOM 1700 O O . SER A 1 203 ? -5.229 -29.229 -52.090 1.00 45.25 203 SER A O 1
#

Organism: NCBI:txid392033

Secondary structure (DSSP, 8-state):
----------PPPPPPTTS-----EEEEEEEEEHHHHHHHHHH-TT--EEEEEEEE-TT--GGG-PPP--TT--EEEEEE-S---HHHHHHHHHTT-----EEEEEE----GGGG-HHHHHHHHHHH-TT--EEEEEEEEE--S-TTS------GGGGGSHHHHHHTEEEEEEEETTEEEEEEEE------------------

Nearest PDB structures (foldseek):
  3i9f-assembly1_B  TM=3.076E-01  e=4.447E-02  Saccharolobus solfataricus
  7p8q-assembly1_A  TM=3.673E-01  e=1.788E+00  Escherichia coli K-12
  2m71-assembly1_A  TM=3.937E-01  e=3.786E+00  Campylobacter jejuni
  1yjh-assembly1_A  TM=4.321E-01  e=7.567E+00  Cimex lectularius
  3zig-assembly2_B  TM=3.062E-01  e=6.007E+00  Pyrococcus furiosus COM1

Foldseek 3Di:
DDPPPPPPDDAQDADDPVQADQDQEDEDPDEDELNSVLRVCSNYLNHQEYEYPEYDPPPDPLVPDAAAANANHAYYAYEYEDQQEPVSVLSSQQRPNYQHAYYHYEYAHPHCVVVVLVSVLVSCVPRNVNHLWYKYKYKYFQPPDPPDPDCPDPNVSCVPPSNVVSQWDWDWDDDPGIIMIITGHDDPDPDPPPDPDDDDDDD

Sequence (203 aa):
MESNDVDITITLPIATNKQITFIEHLIIDHPCAIDELFALTSYTPYLCRLKFLSLTDRNVNINNVKPIILRNLTHLSIRIYT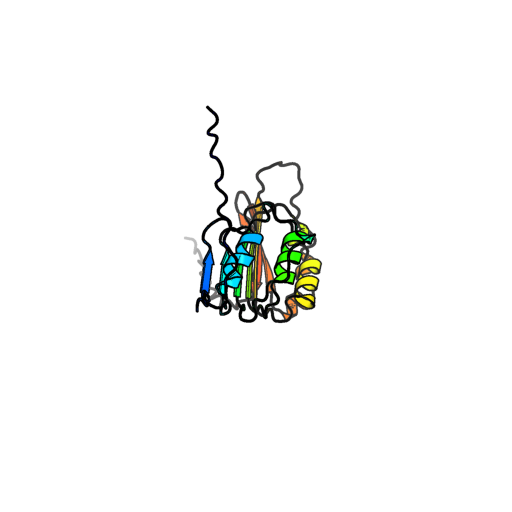TMSFNVFQIFISNLNSKLKYLSLTTLVEDINYLDANQWENLILTKLSYLEKFDFKYSACLVENYDTPIYLGQLDQFISSFWLQRQWILDIEFDFDNIIYSIRPYQYVHIYVVTEVRIQLDS